Protein AF-A0A0C9VJS2-F1 (afdb_monomer_lite)

Secondary structure (DSSP, 8-state):
-B-TT-HHHHHHHHTTS-TTS-EEEEEETTSTT--HHHHHHHHHSS--SS-EEEEEE------------PPPPPPP--TTEEEEEEEEEE--TT--TTPPEEEEEEEEEE-TTTTTGGGTGGGTSS---TTGGGT-S-EEEEESS-S-SEEEEEGGGEEEPPTTS-HHHHHHHHHHHHHHHIIIIIIT---TT-EEEESSTTSTT--HHHHHHH-SS--SEEEEB-S-HHHHHHHHHHH-PPPGGG--------S--

Organism: NCBI:txid994086

pLDDT: mean 70.42, std 17.02, range [28.14, 93.94]

Sequence (257 aa):
SFEHEQEGDLIKIAKHISAKVEFWITGNNDAVGIAALGVTACITVEPPEYKVKEIVIPASGLPGATGTVAAHFSPTLRKSDVEVEVRALGTESGASSKSALAFIGRIKRKGSTTRTEIRSVASSCPRVIAATLTLVPQVVGAACQASVGIVVVPYQTVVSLPERVSPEYATALPTVFLASWLGLIIRGEMDPSSVLLIHDVTSSGCPYPLLLMITNSPPSQLLATVPSSFKLSVSITRYYVPSPTTWKPKNYRLPWG

Radius of gyration: 21.58 Å; chains: 1; bounding box: 50×50×57 Å

Structure (mmCIF, N/CA/C/O backbone):
data_AF-A0A0C9VJS2-F1
#
_entry.id   AF-A0A0C9VJS2-F1
#
loop_
_atom_site.group_PDB
_atom_site.id
_atom_site.type_symbol
_atom_site.label_atom_id
_atom_site.label_alt_id
_atom_site.label_comp_id
_atom_site.label_asym_id
_atom_site.label_entity_id
_atom_site.label_seq_id
_atom_site.pdbx_PDB_ins_code
_atom_site.Cartn_x
_atom_site.Cartn_y
_atom_site.Cartn_z
_atom_site.occupancy
_atom_site.B_iso_or_equiv
_atom_site.auth_seq_id
_atom_site.auth_comp_id
_atom_site.auth_asym_id
_atom_site.auth_atom_id
_atom_site.pdbx_PDB_model_num
ATOM 1 N N . SER A 1 1 ? 8.742 4.797 -21.673 1.00 49.62 1 SER A N 1
ATOM 2 C CA . SER A 1 1 ? 8.018 3.576 -21.281 1.00 49.62 1 SER A CA 1
ATOM 3 C C . SER A 1 1 ? 8.361 2.484 -22.264 1.00 49.62 1 SER A C 1
ATOM 5 O O . SER A 1 1 ? 8.536 2.811 -23.430 1.00 49.62 1 SER A O 1
ATOM 7 N N . PHE A 1 2 ? 8.455 1.241 -21.806 1.00 55.44 2 PHE A N 1
ATOM 8 C CA . PHE A 1 2 ? 8.701 0.084 -22.672 1.00 55.44 2 PHE A CA 1
ATOM 9 C C . PHE A 1 2 ? 7.433 -0.753 -22.780 1.00 55.44 2 PHE A C 1
ATOM 11 O O . PHE A 1 2 ? 6.731 -0.914 -21.773 1.00 55.44 2 PHE A O 1
ATOM 18 N N . GLU A 1 3 ? 7.146 -1.232 -23.986 1.00 58.06 3 GLU A N 1
ATOM 19 C CA . GLU A 1 3 ? 6.108 -2.233 -24.229 1.00 58.06 3 GLU A CA 1
ATOM 20 C C . GLU A 1 3 ? 6.653 -3.637 -23.910 1.00 58.06 3 GLU A C 1
ATOM 22 O O . GLU A 1 3 ? 7.863 -3.831 -23.768 1.00 58.06 3 GLU A O 1
ATOM 27 N N . HIS A 1 4 ? 5.759 -4.612 -23.741 1.00 53.47 4 HIS A N 1
ATOM 28 C CA . HIS A 1 4 ? 6.149 -6.016 -23.595 1.00 53.47 4 HIS A CA 1
ATOM 29 C C . HIS A 1 4 ? 6.931 -6.485 -24.840 1.00 53.47 4 HIS A C 1
ATOM 31 O O . HIS A 1 4 ? 6.634 -6.010 -25.934 1.00 53.47 4 HIS A O 1
ATOM 37 N N . GLU A 1 5 ? 7.927 -7.369 -24.674 1.00 61.69 5 GLU A N 1
ATOM 38 C CA . GLU A 1 5 ? 8.836 -7.860 -25.735 1.00 61.69 5 GLU A CA 1
ATOM 39 C C . GLU A 1 5 ? 9.908 -6.851 -26.210 1.00 61.69 5 GLU A C 1
ATOM 41 O O . GLU A 1 5 ? 10.649 -7.105 -27.163 1.00 61.69 5 GLU A O 1
ATOM 46 N N . GLN A 1 6 ? 10.038 -5.701 -25.536 1.00 65.06 6 GLN A N 1
ATOM 47 C CA . GLN A 1 6 ? 11.096 -4.706 -25.781 1.00 65.06 6 GLN A CA 1
ATOM 48 C C . GLN A 1 6 ? 12.211 -4.736 -24.722 1.00 65.06 6 GLN A C 1
ATOM 50 O O . GLN A 1 6 ? 12.899 -3.737 -24.493 1.00 65.06 6 GLN A O 1
ATOM 55 N N . GLU A 1 7 ? 12.435 -5.876 -24.064 1.00 66.38 7 GLU A N 1
ATOM 56 C CA . GLU A 1 7 ? 13.446 -6.016 -23.008 1.00 66.38 7 GLU A CA 1
ATOM 57 C C . GLU A 1 7 ? 14.858 -5.687 -23.527 1.00 66.38 7 GLU A C 1
ATOM 59 O O . GLU A 1 7 ? 15.681 -5.124 -22.802 1.00 66.38 7 GLU A O 1
ATOM 64 N N . GLY A 1 8 ? 15.123 -5.937 -24.814 1.00 70.56 8 GLY A N 1
ATOM 65 C CA . GLY A 1 8 ? 16.381 -5.573 -25.469 1.00 70.56 8 GLY A CA 1
ATOM 66 C C . GLY A 1 8 ? 16.676 -4.068 -25.463 1.00 70.56 8 GLY A C 1
ATOM 67 O O . GLY A 1 8 ? 17.835 -3.669 -25.340 1.00 70.56 8 GLY A O 1
ATOM 68 N N . ASP A 1 9 ? 15.655 -3.213 -25.540 1.00 74.19 9 ASP A N 1
ATOM 69 C CA . ASP A 1 9 ? 15.841 -1.758 -25.500 1.00 74.19 9 ASP A CA 1
ATOM 70 C C . ASP A 1 9 ? 16.068 -1.248 -24.076 1.00 74.19 9 ASP A C 1
ATOM 72 O O . ASP A 1 9 ? 16.826 -0.296 -23.868 1.00 74.19 9 ASP A O 1
ATOM 76 N N . LEU A 1 10 ? 15.494 -1.929 -23.081 1.00 70.00 10 LEU A N 1
ATOM 77 C CA . LEU A 1 10 ? 15.806 -1.670 -21.681 1.00 70.00 10 LEU A CA 1
ATOM 78 C C . LEU A 1 10 ? 17.274 -1.991 -21.383 1.00 70.00 10 LEU A C 1
ATOM 80 O O . LEU A 1 10 ? 17.952 -1.181 -20.756 1.00 70.00 10 LEU A O 1
ATOM 84 N N . ILE A 1 11 ? 17.785 -3.119 -21.888 1.00 73.06 11 ILE A N 1
ATOM 85 C CA . ILE A 1 11 ? 19.202 -3.489 -21.771 1.00 73.06 11 ILE A CA 1
ATOM 86 C C . ILE A 1 11 ? 20.089 -2.424 -22.430 1.00 73.06 11 ILE A C 1
ATOM 88 O O . ILE A 1 11 ? 21.075 -1.990 -21.837 1.00 73.06 11 ILE A O 1
ATOM 92 N N . LYS A 1 12 ? 19.731 -1.941 -23.629 1.00 80.06 12 LYS A N 1
ATOM 93 C CA . LYS A 1 12 ? 20.477 -0.854 -24.289 1.00 80.06 12 LYS A CA 1
ATOM 94 C C . LYS A 1 12 ? 20.509 0.412 -23.440 1.00 80.06 12 LYS A C 1
ATOM 96 O O . LYS A 1 12 ? 21.556 1.042 -23.362 1.00 80.06 12 LYS A O 1
ATOM 101 N N . ILE A 1 13 ? 19.404 0.796 -22.805 1.00 77.00 13 ILE A N 1
ATOM 102 C CA . ILE A 1 13 ? 19.368 1.980 -21.934 1.00 77.00 13 ILE A CA 1
ATOM 103 C C . ILE A 1 13 ? 20.178 1.749 -20.658 1.00 77.00 13 ILE A C 1
ATOM 105 O O . ILE A 1 13 ? 20.958 2.621 -20.280 1.00 77.00 13 ILE A O 1
ATOM 109 N N . ALA A 1 14 ? 20.062 0.568 -20.051 1.00 75.19 14 ALA A N 1
ATOM 110 C CA . ALA A 1 14 ? 20.814 0.184 -18.862 1.00 75.19 14 ALA A CA 1
ATOM 111 C C . ALA A 1 14 ? 22.336 0.284 -19.096 1.00 75.19 14 ALA A C 1
ATOM 113 O O . ALA A 1 14 ? 23.044 0.847 -18.268 1.00 75.19 14 ALA A O 1
ATOM 114 N N . LYS A 1 15 ? 22.824 -0.107 -20.284 1.00 78.31 15 LYS A N 1
ATOM 115 C CA . LYS A 1 15 ? 24.240 0.036 -20.690 1.00 78.31 15 LYS A CA 1
ATOM 116 C C . LYS A 1 15 ? 24.773 1.472 -20.683 1.00 78.31 15 LYS A C 1
ATOM 118 O O . LYS A 1 15 ? 25.981 1.662 -20.614 1.00 78.31 15 LYS A O 1
ATOM 123 N N . HIS A 1 16 ? 23.903 2.476 -20.780 1.00 78.88 16 HIS A N 1
ATOM 124 C CA . HIS A 1 16 ? 24.302 3.887 -20.783 1.00 78.88 16 HIS A CA 1
ATOM 125 C C . HIS A 1 16 ? 24.187 4.544 -19.399 1.00 78.88 16 HIS A C 1
ATOM 127 O O . HIS A 1 16 ? 24.469 5.737 -19.263 1.00 78.88 16 HIS A O 1
ATOM 133 N N . ILE A 1 17 ? 23.774 3.799 -18.369 1.00 76.69 17 ILE A N 1
ATOM 134 C CA . ILE A 1 17 ? 23.730 4.304 -16.997 1.00 76.69 17 ILE A CA 1
ATOM 135 C C . ILE A 1 17 ? 25.163 4.405 -16.470 1.00 76.69 17 ILE A C 1
ATOM 137 O O . ILE A 1 17 ? 25.952 3.467 -16.555 1.00 76.69 17 ILE A O 1
ATOM 141 N N . SER A 1 18 ? 25.514 5.575 -15.937 1.00 73.75 18 SER A N 1
ATOM 142 C CA . SER A 1 18 ? 26.851 5.828 -15.401 1.00 73.75 18 SER A CA 1
ATOM 143 C C . SER A 1 18 ? 27.147 4.943 -14.186 1.00 73.75 18 SER A C 1
ATOM 145 O O . SER A 1 18 ? 26.296 4.792 -13.312 1.00 73.75 18 SER A O 1
ATOM 147 N N . ALA A 1 19 ? 28.394 4.471 -14.071 1.00 71.75 19 ALA A N 1
ATOM 148 C CA . ALA A 1 19 ? 28.926 3.703 -12.936 1.00 71.75 19 ALA A CA 1
ATOM 149 C C . ALA A 1 19 ? 28.660 4.319 -11.545 1.00 71.75 19 ALA A C 1
ATOM 151 O O . ALA A 1 19 ? 28.704 3.635 -10.527 1.00 71.75 19 ALA A O 1
ATOM 152 N N . LYS A 1 20 ? 28.396 5.631 -11.484 1.00 70.56 20 LYS A N 1
ATOM 153 C CA . LYS A 1 20 ? 28.154 6.367 -10.235 1.00 70.56 20 LYS A CA 1
ATOM 154 C C . LYS A 1 20 ? 26.709 6.303 -9.733 1.00 70.56 20 LYS A C 1
ATOM 156 O O . LYS A 1 20 ? 26.425 6.899 -8.699 1.00 70.56 20 LYS A O 1
ATOM 161 N N . VAL A 1 21 ? 25.800 5.653 -10.459 1.00 70.88 21 VAL A N 1
ATOM 162 C CA . VAL A 1 21 ? 24.359 5.695 -10.174 1.00 70.88 21 VAL A CA 1
ATOM 163 C C . VAL A 1 21 ? 23.855 4.321 -9.747 1.00 70.88 21 VAL A C 1
ATOM 165 O O . VAL A 1 21 ? 24.260 3.310 -10.306 1.00 70.88 21 VAL A O 1
ATOM 168 N N . GLU A 1 22 ? 22.960 4.265 -8.760 1.00 76.38 22 GLU A N 1
ATOM 169 C CA . GLU A 1 22 ? 22.286 3.016 -8.391 1.00 76.38 22 GLU A CA 1
ATOM 170 C C . GLU A 1 22 ? 21.109 2.734 -9.332 1.00 76.38 22 GLU A C 1
ATOM 172 O O . GLU A 1 22 ? 20.309 3.633 -9.616 1.00 76.38 22 GLU A O 1
ATOM 177 N N . PHE A 1 23 ? 20.995 1.481 -9.789 1.00 74.56 23 PHE A N 1
ATOM 178 C CA . PHE A 1 23 ? 19.891 1.031 -10.635 1.00 74.56 23 PHE A CA 1
ATOM 179 C C . PHE A 1 23 ? 18.949 0.110 -9.865 1.00 74.56 23 PHE A C 1
ATOM 181 O O . PHE A 1 23 ? 19.339 -0.975 -9.420 1.00 74.56 23 PHE A O 1
ATOM 188 N N . TRP A 1 24 ? 17.703 0.555 -9.728 1.00 72.56 24 TRP A N 1
ATOM 189 C CA . TRP A 1 24 ? 16.686 -0.110 -8.925 1.00 72.56 24 TRP A CA 1
ATOM 190 C C . TRP A 1 24 ? 15.618 -0.746 -9.790 1.00 72.56 24 TRP A C 1
ATOM 192 O O . TRP A 1 24 ? 14.999 -0.057 -10.597 1.00 72.56 24 TRP A O 1
ATOM 202 N N . ILE A 1 25 ? 15.357 -2.031 -9.565 1.00 69.25 25 ILE A N 1
ATOM 203 C CA . ILE A 1 25 ? 14.309 -2.777 -10.260 1.00 69.25 25 ILE A CA 1
ATOM 204 C C . ILE A 1 25 ? 13.261 -3.197 -9.233 1.00 69.25 25 ILE A C 1
ATOM 206 O O . ILE A 1 25 ? 13.561 -3.922 -8.282 1.00 69.25 25 ILE A O 1
ATOM 210 N N . THR A 1 26 ? 12.030 -2.724 -9.422 1.00 65.31 26 THR A N 1
ATOM 211 C CA . THR A 1 26 ? 10.862 -3.127 -8.628 1.00 65.31 26 THR A CA 1
ATOM 212 C C . THR A 1 26 ? 9.737 -3.572 -9.544 1.00 65.31 26 THR A C 1
ATOM 214 O O . THR A 1 26 ? 9.497 -2.954 -10.581 1.00 65.31 26 THR A O 1
ATOM 217 N N . GLY A 1 27 ? 9.050 -4.653 -9.189 1.00 58.28 27 GLY A N 1
ATOM 218 C CA . GLY A 1 27 ? 7.973 -5.207 -9.998 1.00 58.28 27 GLY A CA 1
ATOM 219 C C . GLY A 1 27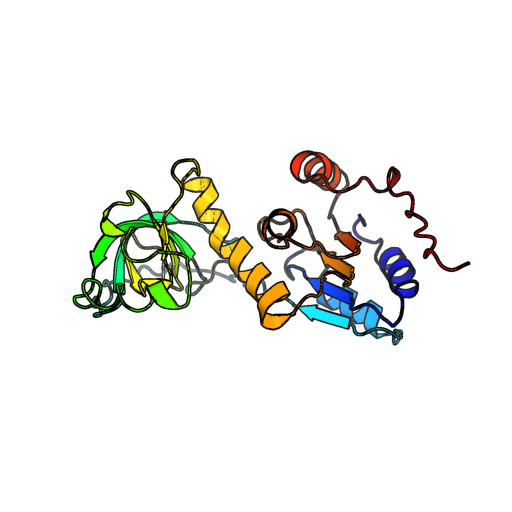 ? 7.166 -6.269 -9.273 1.00 58.28 27 GLY A C 1
ATOM 220 O O . GLY A 1 27 ? 7.627 -6.880 -8.309 1.00 58.28 27 GLY A O 1
ATOM 221 N N . ASN A 1 28 ? 5.947 -6.471 -9.765 1.00 56.75 28 ASN A N 1
ATOM 222 C CA . ASN A 1 28 ? 5.080 -7.567 -9.365 1.00 56.75 28 ASN A CA 1
ATOM 223 C C . ASN A 1 28 ? 5.448 -8.822 -10.183 1.00 56.75 28 ASN A C 1
ATOM 225 O O . ASN A 1 28 ? 5.470 -8.764 -11.411 1.00 56.75 28 ASN A O 1
ATOM 229 N N . ASN A 1 29 ? 5.715 -9.949 -9.518 1.00 53.91 29 ASN A N 1
ATOM 230 C CA . ASN A 1 29 ? 6.023 -11.218 -10.189 1.00 53.91 29 ASN A CA 1
ATOM 231 C C . ASN A 1 29 ? 4.815 -11.884 -10.881 1.00 53.91 29 ASN A C 1
ATOM 233 O O . ASN A 1 29 ? 5.025 -12.790 -11.681 1.00 53.91 29 ASN A O 1
ATOM 237 N N . ASP A 1 30 ? 3.584 -11.434 -10.618 1.00 49.25 30 ASP A N 1
ATOM 238 C CA . ASP A 1 30 ? 2.362 -11.932 -11.272 1.00 49.25 30 ASP A CA 1
ATOM 239 C C . ASP A 1 30 ? 2.068 -11.245 -12.618 1.00 49.25 30 ASP A C 1
ATOM 241 O O . ASP A 1 30 ? 1.086 -11.577 -13.287 1.00 49.25 30 ASP A O 1
ATOM 245 N N . ALA A 1 31 ? 2.885 -10.273 -13.041 1.00 46.25 31 ALA A N 1
ATOM 246 C CA . ALA A 1 31 ? 2.735 -9.664 -14.356 1.00 46.25 31 ALA A CA 1
ATOM 247 C C . ALA A 1 31 ? 3.054 -10.708 -15.440 1.00 46.25 31 ALA A C 1
ATOM 249 O O . ALA A 1 31 ? 4.217 -11.027 -15.693 1.00 46.25 31 ALA A O 1
ATOM 250 N N . VAL A 1 32 ? 2.010 -11.242 -16.083 1.00 43.25 32 VAL A N 1
ATOM 251 C CA . VAL A 1 32 ? 2.127 -12.123 -17.253 1.00 43.25 32 VAL A CA 1
ATOM 252 C C . VAL A 1 32 ? 3.046 -11.447 -18.274 1.00 43.25 32 VAL A C 1
ATOM 254 O O . VAL A 1 32 ? 2.690 -10.413 -18.836 1.00 43.25 32 VAL A O 1
ATOM 257 N N . GLY A 1 33 ? 4.240 -12.013 -18.465 1.00 43.41 33 GLY A N 1
ATOM 258 C CA . GLY A 1 33 ? 5.205 -11.586 -19.477 1.00 43.41 33 GLY A CA 1
ATOM 259 C C . GLY A 1 33 ? 6.447 -10.832 -18.980 1.00 43.41 33 GLY A C 1
ATOM 260 O O . GLY A 1 33 ? 7.455 -10.865 -19.675 1.00 43.41 33 GLY A O 1
ATOM 261 N N . ILE A 1 34 ? 6.456 -10.206 -17.794 1.00 50.94 34 ILE A N 1
ATOM 262 C CA . ILE A 1 34 ? 7.647 -9.480 -17.293 1.00 50.94 34 ILE A CA 1
ATOM 263 C C . ILE A 1 34 ? 7.818 -9.723 -15.791 1.00 50.94 34 ILE A C 1
ATOM 265 O O . ILE A 1 34 ? 7.443 -8.895 -14.961 1.00 50.94 34 ILE A O 1
ATOM 269 N N . ALA A 1 35 ? 8.410 -10.859 -15.422 1.00 55.94 35 ALA A N 1
ATOM 270 C CA . ALA A 1 35 ? 8.864 -11.048 -14.048 1.00 55.94 35 ALA A CA 1
ATOM 271 C C . ALA A 1 35 ? 10.060 -10.116 -13.798 1.00 55.94 35 ALA A C 1
ATOM 273 O O . ALA A 1 35 ? 11.021 -10.142 -14.570 1.00 55.94 35 ALA A O 1
ATOM 274 N N . ALA A 1 36 ? 10.028 -9.323 -12.720 1.00 57.53 36 ALA A N 1
ATOM 275 C CA . ALA A 1 36 ? 11.149 -8.461 -12.317 1.00 57.53 36 ALA A CA 1
ATOM 276 C C . ALA A 1 36 ? 12.480 -9.242 -12.286 1.00 57.53 36 ALA A C 1
ATOM 278 O O . ALA A 1 36 ? 13.498 -8.762 -12.779 1.00 57.53 36 ALA A O 1
ATOM 279 N N . LEU A 1 37 ? 12.406 -10.509 -11.864 1.00 55.91 37 LEU A N 1
ATOM 280 C CA . LEU A 1 37 ? 13.505 -11.477 -11.869 1.00 55.91 37 LEU A CA 1
ATOM 281 C C . LEU A 1 37 ? 14.116 -11.725 -13.256 1.00 55.91 37 LEU A C 1
ATOM 283 O O . LEU A 1 37 ? 15.332 -11.851 -13.376 1.00 55.91 37 LEU A O 1
ATOM 287 N N . GLY A 1 38 ? 13.299 -11.798 -14.311 1.00 58.16 38 GLY A N 1
ATOM 288 C CA . GLY A 1 38 ? 13.782 -12.028 -15.676 1.00 58.16 38 GLY A CA 1
ATOM 289 C C . GLY A 1 38 ? 14.586 -10.841 -16.200 1.00 58.16 38 GLY A C 1
ATOM 290 O O . GLY A 1 38 ? 15.653 -11.013 -16.782 1.00 58.16 38 GLY A O 1
ATOM 291 N N . VAL A 1 39 ? 14.122 -9.625 -15.910 1.00 62.34 39 VAL A N 1
ATOM 292 C CA . VAL A 1 39 ? 14.816 -8.393 -16.299 1.00 62.34 39 VAL A CA 1
ATOM 293 C C . VAL A 1 39 ? 16.114 -8.221 -15.512 1.00 62.34 39 VAL A C 1
ATOM 295 O O . VAL A 1 39 ? 17.152 -7.926 -16.106 1.00 62.34 39 VAL A O 1
ATOM 298 N N . THR A 1 40 ? 16.094 -8.471 -14.201 1.00 63.91 40 THR A N 1
ATOM 299 C CA . THR A 1 40 ? 17.309 -8.458 -13.377 1.00 63.91 40 THR A CA 1
ATOM 300 C C . THR A 1 40 ? 18.329 -9.481 -13.877 1.00 63.91 40 THR A C 1
ATOM 302 O O . THR A 1 40 ? 19.513 -9.160 -14.001 1.00 63.91 40 THR A O 1
ATOM 305 N N . ALA A 1 41 ? 17.889 -10.691 -14.233 1.00 58.72 41 ALA A N 1
ATOM 306 C CA . ALA A 1 41 ? 18.766 -11.713 -14.792 1.00 58.72 41 ALA A CA 1
ATOM 307 C C . ALA A 1 41 ? 19.400 -11.250 -16.116 1.00 58.72 41 ALA A C 1
ATOM 309 O O . ALA A 1 41 ? 20.614 -11.332 -16.273 1.00 58.72 41 ALA A O 1
ATOM 310 N N . CYS A 1 42 ? 18.622 -10.673 -17.037 1.00 65.31 42 CYS A N 1
ATOM 311 C CA . CYS A 1 42 ? 19.158 -10.157 -18.300 1.00 65.31 42 CYS A CA 1
ATOM 312 C C . CYS A 1 42 ? 20.174 -9.019 -18.110 1.00 65.31 42 CYS A C 1
ATOM 314 O O . CYS A 1 42 ? 21.135 -8.930 -18.869 1.00 65.31 42 CYS A O 1
ATOM 316 N N . ILE A 1 43 ? 19.985 -8.162 -17.104 1.00 66.75 43 ILE A N 1
ATOM 317 C CA . ILE A 1 43 ? 20.894 -7.040 -16.827 1.00 66.75 43 ILE A CA 1
ATOM 318 C C . ILE A 1 43 ? 22.164 -7.506 -16.108 1.00 66.75 43 ILE A C 1
ATOM 320 O O . ILE A 1 43 ? 23.228 -6.945 -16.330 1.00 66.75 43 ILE A O 1
ATOM 324 N N . THR A 1 44 ? 22.082 -8.536 -15.268 1.00 65.31 44 THR A N 1
ATOM 325 C CA . THR A 1 44 ? 23.245 -9.048 -14.520 1.00 65.31 44 THR A CA 1
ATOM 326 C C . THR A 1 44 ? 24.144 -9.978 -15.340 1.00 65.31 44 THR A C 1
ATOM 328 O O . THR A 1 44 ? 25.306 -10.151 -14.980 1.00 65.31 44 THR A O 1
ATOM 331 N N . VAL A 1 45 ? 23.652 -10.538 -16.454 1.00 71.00 45 VAL A N 1
ATOM 332 C CA . VAL A 1 45 ? 24.445 -11.370 -17.385 1.00 71.00 45 VAL A CA 1
ATOM 333 C C . VAL A 1 45 ? 25.580 -10.586 -18.061 1.00 71.00 45 VAL A C 1
ATOM 335 O O . VAL A 1 45 ? 26.622 -11.167 -18.361 1.00 71.00 45 VAL A O 1
ATOM 338 N N . GLU A 1 46 ? 25.429 -9.275 -18.252 1.00 62.84 46 GLU A N 1
ATOM 339 C CA . GLU A 1 46 ? 26.519 -8.387 -18.669 1.00 62.84 46 GLU A CA 1
ATOM 340 C C . GLU A 1 46 ? 26.904 -7.493 -17.481 1.00 62.84 46 GLU A C 1
ATOM 342 O O . GLU A 1 46 ? 26.148 -6.574 -17.180 1.00 62.84 46 GLU A O 1
ATOM 347 N N . PRO A 1 47 ? 28.024 -7.742 -16.772 1.00 56.88 47 PRO A N 1
ATOM 348 C CA . PRO A 1 47 ? 28.300 -7.094 -15.493 1.00 56.88 47 PRO A CA 1
ATOM 349 C C . PRO A 1 47 ? 28.435 -5.575 -15.678 1.00 56.88 47 PRO A C 1
ATOM 351 O O . PRO A 1 47 ? 29.401 -5.122 -16.299 1.00 56.88 47 PRO A O 1
ATOM 354 N N . PRO A 1 48 ? 27.489 -4.776 -15.159 1.00 67.19 48 PRO A N 1
ATOM 355 C CA . PRO A 1 48 ? 27.561 -3.336 -15.309 1.00 67.19 48 PRO A CA 1
ATOM 356 C C . PRO A 1 48 ? 28.608 -2.734 -14.366 1.00 67.19 48 PRO A C 1
ATOM 358 O O . PRO A 1 48 ? 28.915 -3.287 -13.311 1.00 67.19 48 PRO A O 1
ATOM 361 N N . GLU A 1 49 ? 29.103 -1.542 -14.702 1.00 74.44 49 GLU A N 1
ATOM 362 C CA . GLU A 1 49 ? 29.969 -0.755 -13.807 1.00 74.44 49 GLU A CA 1
ATOM 363 C C . GLU A 1 49 ? 29.206 -0.138 -12.613 1.00 74.44 49 GLU A C 1
ATOM 365 O O . GLU A 1 49 ? 29.809 0.502 -11.755 1.00 74.44 49 GLU A O 1
ATOM 370 N N . TYR A 1 50 ? 27.881 -0.306 -12.551 1.00 73.62 50 TYR A N 1
ATOM 371 C CA . TYR A 1 50 ? 27.003 0.221 -11.505 1.00 73.62 50 TYR A CA 1
ATOM 372 C C . TYR A 1 50 ? 26.387 -0.888 -10.640 1.00 73.62 50 TYR A C 1
ATOM 374 O O . TYR A 1 50 ? 26.280 -2.049 -11.036 1.00 73.62 50 TYR A O 1
ATOM 382 N N . LYS A 1 51 ? 25.928 -0.527 -9.436 1.00 75.38 51 LYS A N 1
ATOM 383 C CA . LYS A 1 51 ? 25.292 -1.470 -8.508 1.00 75.38 51 LYS A CA 1
ATOM 384 C C . LYS A 1 51 ? 23.815 -1.657 -8.863 1.00 75.38 51 LYS A C 1
ATOM 386 O O . LYS A 1 51 ? 23.027 -0.717 -8.766 1.00 75.38 51 LYS A O 1
ATOM 391 N N . VAL A 1 52 ? 23.443 -2.881 -9.234 1.00 73.88 52 VAL A N 1
ATOM 392 C CA . VAL A 1 52 ? 22.041 -3.285 -9.414 1.00 73.88 52 VAL A CA 1
ATOM 393 C C . VAL A 1 52 ? 21.490 -3.752 -8.074 1.00 73.88 52 VAL A C 1
ATOM 395 O O . VAL A 1 52 ? 22.080 -4.616 -7.422 1.00 73.88 52 VAL A O 1
ATOM 398 N N . LYS A 1 53 ? 20.359 -3.183 -7.656 1.00 75.62 53 LYS A N 1
ATOM 399 C CA . LYS A 1 53 ? 19.619 -3.636 -6.478 1.00 75.62 53 LYS A CA 1
ATOM 400 C C . LYS A 1 53 ? 18.205 -4.018 -6.900 1.00 75.62 53 LYS A C 1
ATOM 402 O O . LYS A 1 53 ? 17.438 -3.200 -7.409 1.00 75.62 53 LYS A O 1
ATOM 407 N N . GLU A 1 54 ? 17.876 -5.284 -6.693 1.00 69.19 54 GLU A N 1
ATOM 408 C CA . GLU A 1 54 ? 16.557 -5.824 -6.990 1.00 69.19 54 GLU A CA 1
ATOM 409 C C . GLU A 1 54 ? 15.719 -5.884 -5.716 1.00 69.19 54 GLU A C 1
ATOM 411 O O . GLU A 1 54 ? 16.160 -6.385 -4.679 1.00 69.19 54 GLU A O 1
ATOM 416 N N . ILE A 1 55 ? 14.486 -5.389 -5.809 1.00 61.81 55 ILE A N 1
ATOM 417 C CA . ILE A 1 55 ? 13.478 -5.571 -4.772 1.00 61.81 55 ILE A CA 1
ATOM 418 C C . ILE A 1 55 ? 12.281 -6.252 -5.417 1.00 61.81 55 ILE A C 1
ATOM 420 O O . ILE A 1 55 ? 11.438 -5.617 -6.050 1.00 61.81 55 ILE A O 1
ATOM 424 N N . VAL A 1 56 ? 12.196 -7.562 -5.217 1.00 58.28 56 VAL A N 1
ATOM 425 C CA . VAL A 1 56 ? 11.015 -8.335 -5.591 1.00 58.28 56 VAL A CA 1
ATOM 426 C C . VAL A 1 56 ? 9.959 -8.174 -4.503 1.00 58.28 56 VAL A C 1
ATOM 428 O O . VAL A 1 56 ? 10.204 -8.494 -3.336 1.00 58.28 56 VAL A O 1
ATOM 431 N N . ILE A 1 57 ? 8.772 -7.704 -4.887 1.00 52.94 57 ILE A N 1
ATOM 432 C CA . ILE A 1 57 ? 7.586 -7.747 -4.029 1.00 52.94 57 ILE A CA 1
ATOM 433 C C . ILE A 1 57 ? 6.841 -9.038 -4.398 1.00 52.94 57 ILE A C 1
ATOM 435 O O . ILE A 1 57 ? 6.285 -9.119 -5.495 1.00 52.94 57 ILE A O 1
ATOM 439 N N . PRO A 1 58 ? 6.877 -10.083 -3.549 1.00 45.38 58 PRO A N 1
ATOM 440 C CA . PRO A 1 58 ? 6.261 -11.358 -3.877 1.00 45.38 58 PRO A CA 1
ATOM 441 C C . PRO A 1 58 ? 4.747 -11.191 -3.978 1.00 45.38 58 PRO A C 1
ATOM 443 O O . PRO A 1 58 ? 4.092 -10.738 -3.039 1.00 45.38 58 PRO A O 1
ATOM 446 N N . ALA A 1 59 ? 4.197 -11.603 -5.111 1.00 42.09 59 ALA A N 1
ATOM 447 C CA . ALA A 1 59 ? 2.769 -11.732 -5.285 1.00 42.09 59 ALA A CA 1
ATOM 448 C C . ALA A 1 59 ? 2.343 -13.097 -4.745 1.00 42.09 59 ALA A C 1
ATOM 450 O O . ALA A 1 59 ? 2.906 -14.136 -5.095 1.00 42.09 59 ALA A O 1
ATOM 451 N N . SER A 1 60 ? 1.432 -13.090 -3.778 1.00 43.75 60 SER A N 1
ATOM 452 C CA . SER A 1 60 ? 0.965 -14.324 -3.154 1.00 43.75 60 SER A CA 1
ATOM 453 C C . SER A 1 60 ? -0.197 -14.871 -3.979 1.00 43.75 60 SER A C 1
ATOM 455 O O . SER A 1 60 ? -1.315 -14.388 -3.878 1.00 43.75 60 SER A O 1
ATOM 457 N N . GLY A 1 61 ? 0.043 -15.876 -4.817 1.00 37.88 61 GLY A N 1
ATOM 458 C CA . GLY A 1 61 ? -1.034 -16.599 -5.495 1.00 37.88 61 GLY A CA 1
ATOM 459 C C . GLY A 1 61 ? -1.801 -17.505 -4.522 1.00 37.88 61 GLY A C 1
ATOM 460 O O . GLY A 1 61 ? -1.204 -18.155 -3.664 1.00 37.88 61 GLY A O 1
ATOM 461 N N . LEU A 1 62 ? -3.127 -17.575 -4.662 1.00 38.84 62 LEU A N 1
ATOM 462 C CA . LEU A 1 62 ? -3.995 -18.495 -3.917 1.00 38.84 62 LEU A CA 1
ATOM 463 C C . LEU A 1 62 ? -4.384 -19.684 -4.815 1.00 38.84 62 LEU A C 1
ATOM 465 O O . LEU A 1 62 ? -5.272 -19.537 -5.656 1.00 38.84 62 LEU A O 1
ATOM 469 N N . PRO A 1 63 ? -3.777 -20.872 -4.662 1.00 38.12 63 PRO A N 1
ATOM 470 C CA . PRO A 1 63 ? -4.294 -22.075 -5.298 1.00 38.12 63 PRO A CA 1
ATOM 471 C C . PRO A 1 63 ? -5.437 -22.670 -4.455 1.00 38.12 63 PRO A C 1
ATOM 473 O O . PRO A 1 63 ? -5.220 -23.145 -3.344 1.00 38.12 63 PRO A O 1
ATOM 476 N N . GLY A 1 64 ? -6.663 -22.661 -4.993 1.00 49.31 64 GLY A N 1
ATOM 477 C CA . GLY A 1 64 ? -7.735 -23.586 -4.588 1.00 49.31 64 GLY A CA 1
ATOM 478 C C . GLY A 1 64 ? -8.375 -23.383 -3.206 1.00 49.31 64 GLY A C 1
ATOM 479 O O . GLY A 1 64 ? -8.493 -24.342 -2.447 1.00 49.31 64 GLY A O 1
ATOM 480 N N . ALA A 1 65 ? -8.839 -22.176 -2.867 1.00 48.66 65 ALA A N 1
ATOM 481 C CA . ALA A 1 65 ? -9.524 -21.939 -1.591 1.00 48.66 65 ALA A CA 1
ATOM 482 C C . ALA A 1 65 ? -10.926 -22.582 -1.528 1.00 48.66 65 ALA A C 1
ATOM 484 O O . ALA A 1 65 ? -11.927 -21.982 -1.917 1.00 48.66 65 ALA A O 1
ATOM 485 N N . THR A 1 66 ? -11.023 -23.780 -0.953 1.00 48.22 66 THR A N 1
ATOM 486 C CA . THR A 1 66 ? -12.260 -24.271 -0.332 1.00 48.22 66 THR A CA 1
ATOM 487 C C . THR A 1 66 ? -12.528 -23.447 0.930 1.00 48.22 66 THR A C 1
ATOM 489 O O . THR A 1 66 ? -11.798 -23.556 1.918 1.00 48.22 66 THR A O 1
ATOM 492 N N . GLY A 1 67 ? -13.537 -22.574 0.889 1.00 52.50 67 GLY A N 1
ATOM 493 C CA . GLY A 1 67 ? -13.864 -21.663 1.987 1.00 52.50 67 GLY A CA 1
ATOM 494 C C . GLY A 1 67 ? -14.192 -22.419 3.274 1.00 52.50 67 GLY A C 1
ATOM 495 O O . GLY A 1 67 ? -15.229 -23.069 3.371 1.00 52.50 67 GLY A O 1
ATOM 496 N N . THR A 1 68 ? -13.311 -22.334 4.269 1.00 51.75 68 THR A N 1
ATOM 497 C CA . THR A 1 68 ? -13.564 -22.884 5.606 1.00 51.75 68 THR A CA 1
ATOM 498 C C . THR A 1 68 ? -14.114 -21.761 6.479 1.00 51.75 68 THR A C 1
ATOM 500 O O . THR A 1 68 ? -13.435 -20.760 6.703 1.00 51.75 68 THR A O 1
ATOM 503 N N . VAL A 1 69 ? -15.353 -21.896 6.953 1.00 53.88 69 VAL A N 1
ATOM 504 C CA . VAL A 1 69 ? -15.952 -20.941 7.896 1.00 53.88 69 VAL A CA 1
ATOM 505 C C . VAL A 1 69 ? -15.451 -21.289 9.294 1.00 53.88 69 VAL A C 1
ATOM 507 O O . VAL A 1 69 ? -15.859 -22.292 9.872 1.00 53.88 69 VAL A O 1
ATOM 510 N N . ALA A 1 70 ? -14.546 -20.477 9.834 1.00 63.47 70 ALA A N 1
ATOM 511 C CA . ALA A 1 70 ? -14.095 -20.589 11.216 1.00 63.47 70 ALA A CA 1
ATOM 512 C C . ALA A 1 70 ? -14.779 -19.520 12.077 1.00 63.47 70 ALA A C 1
ATOM 514 O O . ALA A 1 70 ? -14.936 -18.374 11.651 1.00 63.47 70 ALA A O 1
ATOM 515 N N . ALA A 1 71 ? -15.166 -19.879 13.302 1.00 68.56 71 ALA A N 1
ATOM 516 C CA . ALA A 1 71 ? -15.621 -18.898 14.278 1.00 68.56 71 ALA A CA 1
ATOM 517 C C . ALA A 1 71 ? -14.457 -17.957 14.630 1.00 68.56 71 ALA A C 1
ATOM 519 O O . ALA A 1 71 ? -13.401 -18.405 15.079 1.00 68.56 71 ALA A O 1
ATOM 520 N N . HIS A 1 72 ? -14.645 -16.654 14.415 1.00 72.44 72 HIS A N 1
ATOM 521 C CA . HIS A 1 72 ? -13.657 -15.645 14.777 1.00 72.44 72 HIS A CA 1
ATOM 522 C C . HIS A 1 72 ? -13.959 -15.090 16.169 1.00 72.44 72 HIS A C 1
ATOM 524 O O . HIS A 1 72 ? -14.978 -14.431 16.381 1.00 72.44 72 HIS A O 1
ATOM 530 N N . PHE A 1 73 ? -13.044 -15.319 17.104 1.00 79.44 73 PHE A N 1
ATOM 531 C CA . PHE A 1 73 ? -13.076 -14.702 18.424 1.00 79.44 73 PHE A CA 1
ATOM 532 C C . PHE A 1 73 ? -12.147 -13.494 18.424 1.00 79.44 73 PHE A C 1
ATOM 534 O O . PHE A 1 73 ? -10.964 -13.622 18.107 1.00 79.44 73 PHE A O 1
ATOM 541 N N . SER A 1 74 ? -12.679 -12.319 18.769 1.00 75.38 74 SER A N 1
ATOM 542 C CA . SER A 1 74 ? -11.874 -11.101 18.836 1.00 75.38 74 SER A CA 1
ATOM 543 C C . SER A 1 74 ? -10.698 -11.283 19.804 1.00 75.38 74 SER A C 1
ATOM 545 O O . SER A 1 74 ? -10.902 -11.794 20.910 1.00 75.38 74 SER A O 1
ATOM 547 N N . PRO A 1 75 ? -9.479 -10.853 19.432 1.00 83.50 75 PRO A N 1
ATOM 548 C CA . PRO A 1 75 ? -8.329 -10.920 20.323 1.00 83.50 75 PRO A CA 1
ATOM 549 C C . PRO A 1 75 ? -8.568 -10.140 21.621 1.00 83.50 75 PRO A C 1
ATOM 551 O O . PRO A 1 75 ? -9.226 -9.097 21.619 1.00 83.50 75 PRO A O 1
ATOM 554 N N . THR A 1 76 ? -7.980 -10.601 22.726 1.00 90.75 76 THR A N 1
ATOM 555 C CA . THR A 1 76 ? -7.974 -9.851 23.989 1.00 90.75 76 THR A CA 1
ATOM 556 C C . THR A 1 76 ? -7.290 -8.498 23.790 1.00 90.75 76 THR A C 1
ATOM 558 O O . THR A 1 76 ? -6.115 -8.445 23.424 1.00 90.75 76 THR A O 1
ATOM 561 N N . LEU A 1 77 ? -8.011 -7.408 24.064 1.00 92.44 77 LEU A N 1
ATOM 562 C CA . LEU A 1 77 ? -7.516 -6.040 23.909 1.00 92.44 77 LEU A CA 1
ATOM 563 C C . LEU A 1 77 ? -6.366 -5.767 24.889 1.00 92.44 77 LEU A C 1
ATOM 565 O O . LEU A 1 77 ? -6.585 -5.668 26.100 1.00 92.44 77 LEU A O 1
ATOM 569 N N . ARG A 1 78 ? -5.131 -5.638 24.386 1.00 93.56 78 ARG A N 1
ATOM 570 C CA . ARG A 1 78 ? -3.981 -5.311 25.237 1.00 93.56 78 ARG A CA 1
ATOM 571 C C . ARG A 1 78 ? -3.978 -3.834 25.602 1.00 93.56 78 ARG A C 1
ATOM 573 O O . ARG A 1 78 ? -4.658 -2.995 25.021 1.00 93.56 78 ARG A O 1
ATOM 580 N N . LYS A 1 79 ? -3.113 -3.510 26.557 1.00 91.00 79 LYS A N 1
ATOM 581 C CA . LYS A 1 79 ? -2.846 -2.160 27.063 1.00 91.00 79 LYS A CA 1
ATOM 582 C C . LYS A 1 79 ? -2.525 -1.118 25.978 1.00 91.00 79 LYS A C 1
ATOM 584 O O . LYS A 1 79 ? -2.945 0.030 26.118 1.00 91.00 79 LYS A O 1
ATOM 589 N N . SER A 1 80 ? -1.806 -1.525 24.932 1.00 89.00 80 SER A N 1
ATOM 590 C CA . SER A 1 80 ? -1.360 -0.709 23.791 1.00 89.00 80 SER A CA 1
ATOM 591 C C . SER A 1 80 ? -2.259 -0.817 22.557 1.00 89.00 80 SER A C 1
ATOM 593 O O . SER A 1 80 ? -1.945 -0.240 21.518 1.00 89.00 80 SER A O 1
ATOM 595 N N . ASP A 1 81 ? -3.337 -1.589 22.628 1.00 92.00 81 ASP A N 1
ATOM 596 C CA . ASP A 1 81 ? -4.126 -1.905 21.446 1.00 92.00 81 ASP A CA 1
ATOM 597 C C . ASP A 1 81 ? -5.336 -0.980 21.325 1.00 92.00 81 ASP A C 1
ATOM 599 O O . ASP A 1 81 ? -5.790 -0.348 22.286 1.00 92.00 81 ASP A O 1
ATOM 603 N N . VAL A 1 82 ? -5.875 -0.913 20.116 1.00 92.19 82 VAL A N 1
ATOM 604 C CA . VAL A 1 82 ? -7.144 -0.269 19.803 1.00 92.19 82 VAL A CA 1
ATOM 605 C C . VAL A 1 82 ? -8.058 -1.278 19.123 1.00 92.19 82 VAL A C 1
ATOM 607 O O . VAL A 1 82 ? -7.635 -2.046 18.261 1.00 92.19 82 VAL A O 1
ATOM 610 N N . GLU A 1 83 ? -9.319 -1.275 19.536 1.00 92.69 83 GLU A N 1
ATOM 611 C CA . GLU A 1 83 ? -10.387 -2.035 18.899 1.00 92.69 83 GLU A CA 1
ATOM 612 C C . GLU A 1 83 ? -11.060 -1.128 17.870 1.00 92.69 83 GLU A C 1
ATOM 614 O O . GLU A 1 83 ? -11.606 -0.076 18.222 1.00 92.69 83 GLU A O 1
ATOM 619 N N . VAL A 1 84 ? -11.008 -1.523 16.603 1.00 93.31 84 VAL A N 1
ATOM 620 C CA . VAL A 1 84 ? -11.528 -0.760 15.470 1.00 93.31 84 VAL A CA 1
ATOM 621 C C . VAL A 1 84 ? -12.711 -1.503 14.862 1.00 93.31 84 VAL A C 1
ATOM 623 O O . VAL A 1 84 ? -12.576 -2.633 14.403 1.00 93.31 84 VAL A O 1
ATOM 626 N N . GLU A 1 85 ? -13.874 -0.854 14.827 1.00 93.31 85 GLU A N 1
ATOM 627 C CA . GLU A 1 85 ? -15.011 -1.306 14.025 1.00 93.31 85 GLU A CA 1
ATOM 628 C C . GLU A 1 85 ? -14.743 -0.980 12.560 1.00 93.31 85 GLU A C 1
ATOM 630 O O . GLU A 1 85 ? -14.735 0.192 12.168 1.00 93.31 85 GLU A O 1
ATOM 635 N N . VAL A 1 86 ? -14.529 -2.020 11.762 1.00 93.06 86 VAL A N 1
ATOM 636 C CA . VAL A 1 86 ? -14.206 -1.907 10.343 1.00 93.06 86 VAL A CA 1
ATOM 637 C C . VAL A 1 86 ? -15.438 -1.454 9.561 1.00 93.06 86 VAL A C 1
ATOM 639 O O . VAL A 1 86 ? -16.543 -1.961 9.736 1.00 93.06 86 VAL A O 1
ATOM 642 N N . ARG A 1 87 ? -15.235 -0.471 8.685 1.00 92.88 87 ARG A N 1
ATOM 643 C CA . ARG A 1 87 ? -16.231 0.097 7.767 1.00 92.88 87 ARG A CA 1
ATOM 644 C C . ARG A 1 87 ? -15.934 -0.250 6.315 1.00 92.88 87 ARG A C 1
ATOM 646 O O . ARG A 1 87 ? -16.868 -0.419 5.544 1.00 92.88 87 ARG A O 1
AT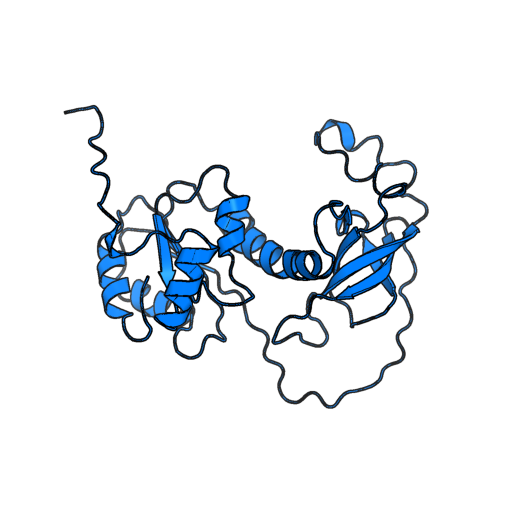OM 653 N N . ALA A 1 88 ? -14.656 -0.354 5.967 1.00 91.12 88 ALA A N 1
ATOM 654 C CA . ALA A 1 88 ? -14.199 -0.751 4.645 1.00 91.12 88 ALA A CA 1
ATOM 655 C C . ALA A 1 88 ? -12.889 -1.542 4.762 1.00 91.12 88 ALA A C 1
ATOM 657 O O . ALA A 1 88 ? -12.087 -1.291 5.666 1.00 91.12 88 ALA A O 1
ATOM 658 N N . LEU A 1 89 ? -12.683 -2.481 3.839 1.00 89.44 89 LEU A N 1
ATOM 659 C CA . LEU A 1 89 ? -11.474 -3.294 3.723 1.00 89.44 89 LEU A CA 1
ATOM 660 C C . LEU A 1 89 ? -10.848 -3.079 2.347 1.00 89.44 89 LEU A C 1
ATOM 662 O O . LEU A 1 89 ? -11.536 -3.139 1.330 1.00 89.44 89 LEU A O 1
ATOM 666 N N . GLY A 1 90 ? -9.537 -2.869 2.329 1.00 85.06 90 GLY A N 1
ATOM 667 C CA . GLY A 1 90 ? -8.732 -2.974 1.125 1.00 85.06 90 GLY A CA 1
ATOM 668 C C . GLY A 1 90 ? -8.452 -4.445 0.864 1.00 85.06 90 GLY A C 1
ATOM 669 O O . GLY A 1 90 ? -7.943 -5.146 1.739 1.00 85.06 90 GLY A O 1
ATOM 670 N N . THR A 1 91 ? -8.806 -4.916 -0.326 1.00 74.81 91 THR A N 1
ATOM 671 C CA . THR A 1 91 ? -8.475 -6.268 -0.775 1.00 74.81 91 THR A CA 1
ATOM 672 C C . THR A 1 91 ? -7.346 -6.187 -1.787 1.00 74.81 91 THR A C 1
ATOM 674 O O . THR A 1 91 ? -7.333 -5.313 -2.653 1.00 74.81 91 THR A O 1
ATOM 677 N N . GLU A 1 92 ? -6.381 -7.090 -1.660 1.00 70.19 92 GLU A N 1
ATOM 678 C CA . GLU A 1 92 ? -5.362 -7.291 -2.682 1.00 70.19 92 GLU A CA 1
ATOM 679 C C . GLU A 1 92 ? -5.736 -8.497 -3.537 1.00 70.19 92 GLU A C 1
ATOM 681 O O . GLU A 1 92 ? -6.206 -9.521 -3.030 1.00 70.19 92 GLU A O 1
ATOM 686 N N . SER A 1 93 ? -5.513 -8.382 -4.845 1.00 62.53 93 SER A N 1
ATOM 687 C CA . SER A 1 93 ? -5.565 -9.541 -5.731 1.00 62.53 93 SER A CA 1
ATOM 688 C C . SER A 1 93 ? -4.457 -10.501 -5.298 1.00 62.53 93 SER A C 1
ATOM 690 O O . SER A 1 93 ? -3.289 -10.130 -5.338 1.00 62.53 93 SER A O 1
ATOM 692 N N . GLY A 1 94 ? -4.822 -11.696 -4.825 1.00 62.97 94 GLY A N 1
ATOM 693 C CA . GLY A 1 94 ? -3.872 -12.636 -4.213 1.00 62.97 94 GLY A CA 1
ATOM 694 C C . GLY A 1 94 ? -3.810 -12.581 -2.680 1.00 62.97 94 GLY A C 1
ATOM 695 O O . GLY A 1 94 ? -2.879 -13.097 -2.066 1.00 62.97 94 GLY A O 1
ATOM 696 N N . ALA A 1 95 ? -4.793 -11.970 -2.014 1.00 59.94 95 ALA A N 1
ATOM 697 C CA . ALA A 1 95 ? -4.834 -11.981 -0.557 1.00 59.94 95 ALA A CA 1
ATOM 698 C C . ALA A 1 95 ? -4.993 -13.416 -0.002 1.00 59.94 95 ALA A C 1
ATOM 700 O O . ALA A 1 95 ? -6.091 -13.960 0.041 1.00 59.94 95 ALA A O 1
ATOM 701 N N . SER A 1 96 ? -3.890 -14.021 0.446 1.00 66.00 96 SER A N 1
ATOM 702 C CA . SER A 1 96 ? -3.841 -15.242 1.252 1.00 66.00 96 SER A CA 1
ATOM 703 C C . SER A 1 96 ? -4.674 -15.092 2.530 1.00 66.00 96 SER A C 1
ATOM 705 O O . SER A 1 96 ? -4.926 -13.985 3.008 1.00 66.00 96 SER A O 1
ATOM 707 N N . SER A 1 97 ? -5.019 -16.211 3.175 1.00 60.19 97 SER A N 1
ATOM 708 C CA . SER A 1 97 ? -5.655 -16.217 4.502 1.00 60.19 97 SER A CA 1
ATOM 709 C C . SER A 1 97 ? -4.837 -15.499 5.594 1.00 60.19 97 SER A C 1
ATOM 711 O O . SER A 1 97 ? -5.330 -15.321 6.706 1.00 60.19 97 SER A O 1
ATOM 713 N N . LYS A 1 98 ? -3.587 -15.109 5.302 1.00 65.50 98 LYS A N 1
ATOM 714 C CA . LYS A 1 98 ? -2.703 -14.309 6.165 1.00 65.50 98 LYS A CA 1
ATOM 715 C C . LYS A 1 98 ? -2.274 -12.968 5.554 1.00 65.50 98 LYS A C 1
ATOM 717 O O . LYS A 1 98 ? -1.349 -12.348 6.079 1.00 65.50 98 LYS A O 1
ATOM 722 N N . SER A 1 99 ? -2.877 -12.536 4.450 1.00 69.81 99 SER A N 1
ATOM 723 C CA . SER A 1 99 ? -2.465 -11.293 3.800 1.00 69.81 99 SER A CA 1
ATOM 724 C C . SER A 1 99 ? -2.728 -10.074 4.674 1.00 69.81 99 SER A C 1
ATOM 726 O O . SER A 1 99 ? -3.652 -10.045 5.489 1.00 69.81 99 SER A O 1
ATOM 728 N N . ALA A 1 100 ? -1.874 -9.066 4.505 1.00 77.94 100 ALA A N 1
ATOM 729 C CA . ALA A 1 100 ? -2.078 -7.771 5.121 1.00 77.94 100 ALA A CA 1
ATOM 730 C C . ALA A 1 100 ? -3.348 -7.147 4.529 1.00 77.94 100 ALA A C 1
ATOM 732 O O . ALA A 1 100 ? -3.432 -6.894 3.332 1.00 77.94 100 ALA A O 1
ATOM 733 N N . LEU A 1 101 ? -4.341 -6.914 5.378 1.00 85.38 101 LEU A N 1
ATOM 734 C CA . LEU A 1 101 ? -5.557 -6.207 5.026 1.00 85.38 101 LEU A CA 1
ATOM 735 C C . LEU A 1 101 ? -5.425 -4.765 5.482 1.00 85.38 101 LEU A C 1
ATOM 737 O O . LEU A 1 101 ? -5.267 -4.481 6.674 1.00 85.38 101 LEU A O 1
ATOM 741 N N . ALA A 1 102 ? -5.514 -3.849 4.527 1.00 90.69 102 ALA A N 1
ATOM 742 C CA . ALA A 1 102 ? -5.792 -2.464 4.841 1.00 90.69 102 ALA A CA 1
ATOM 743 C C . ALA A 1 102 ? -7.245 -2.350 5.311 1.00 90.69 102 ALA A C 1
ATOM 745 O O . ALA A 1 102 ? -8.146 -2.978 4.756 1.00 90.69 102 ALA A O 1
ATOM 746 N N . PHE A 1 103 ? -7.495 -1.548 6.335 1.00 92.94 103 PHE A N 1
ATOM 747 C CA . PHE A 1 103 ? -8.842 -1.327 6.842 1.00 92.94 103 PHE A CA 1
ATOM 748 C C . PHE A 1 103 ? -9.062 0.143 7.150 1.00 92.94 103 PHE A C 1
ATOM 750 O O . PHE A 1 103 ? -8.141 0.863 7.540 1.00 92.94 103 PHE A O 1
ATOM 757 N N . ILE A 1 104 ? -10.315 0.566 7.026 1.00 93.94 104 ILE A N 1
ATOM 758 C CA . ILE A 1 104 ? -10.805 1.818 7.589 1.00 93.94 104 ILE A CA 1
ATOM 759 C C . ILE A 1 104 ? -11.892 1.498 8.579 1.00 93.94 104 ILE A C 1
ATOM 761 O O . ILE A 1 104 ? -12.757 0.663 8.319 1.00 93.94 104 ILE A O 1
ATOM 765 N N . GLY A 1 105 ? -11.885 2.198 9.701 1.00 93.81 105 GLY A N 1
ATOM 766 C CA . GLY A 1 105 ? -12.895 1.994 10.714 1.00 93.81 105 GLY A CA 1
ATOM 767 C C . GLY A 1 105 ? -12.986 3.111 11.729 1.00 93.81 105 GLY A C 1
ATOM 768 O O . GLY A 1 105 ? -12.376 4.169 11.588 1.00 93.81 105 GLY A O 1
ATOM 769 N N . ARG A 1 106 ? -13.787 2.866 12.762 1.00 93.75 106 ARG A N 1
ATOM 770 C CA . ARG A 1 106 ? -13.939 3.756 13.915 1.00 93.75 106 ARG A CA 1
ATOM 771 C C . ARG A 1 106 ? -13.357 3.087 15.147 1.00 93.75 106 ARG A C 1
ATOM 773 O O . ARG A 1 106 ? -13.641 1.918 15.397 1.00 93.75 106 ARG A O 1
ATOM 780 N N . ILE A 1 107 ? -12.576 3.820 15.934 1.00 92.62 107 ILE A N 1
ATOM 781 C CA . ILE A 1 107 ? -12.078 3.300 17.211 1.00 92.62 107 ILE A CA 1
ATOM 782 C C . ILE A 1 107 ? -13.275 3.128 18.158 1.00 92.62 107 ILE A C 1
ATOM 784 O O . ILE A 1 107 ? -13.921 4.109 18.518 1.00 92.62 107 ILE A O 1
ATOM 788 N N . LYS A 1 108 ? -13.557 1.889 18.574 1.00 92.25 108 LYS A N 1
ATOM 789 C CA . LYS A 1 108 ? -14.587 1.565 19.574 1.00 92.25 108 LYS A CA 1
ATOM 790 C C . LYS A 1 108 ? -14.040 1.573 20.989 1.00 92.25 108 LYS A C 1
ATOM 792 O O . LYS A 1 108 ? -14.676 2.110 21.893 1.00 92.25 108 LYS A O 1
ATOM 797 N N . ARG A 1 109 ? -12.877 0.954 21.195 1.00 90.25 109 ARG A N 1
ATOM 798 C CA . ARG A 1 109 ? -12.245 0.823 22.514 1.00 90.25 109 ARG A CA 1
ATOM 799 C C . ARG A 1 109 ? -10.743 1.021 22.404 1.00 90.25 109 ARG A C 1
ATOM 801 O O . ARG A 1 109 ? -10.147 0.775 21.358 1.00 90.25 109 ARG A O 1
ATOM 808 N N . LYS A 1 110 ? -10.132 1.467 23.498 1.00 90.06 110 LYS A N 1
ATOM 809 C CA . LYS A 1 110 ? -8.680 1.596 23.624 1.00 90.06 110 LYS A CA 1
ATOM 810 C C . LYS A 1 110 ? -8.203 0.820 24.844 1.00 90.06 110 LYS A C 1
ATOM 812 O O . LYS A 1 110 ? -8.897 0.787 25.861 1.00 90.06 110 LYS A O 1
ATOM 817 N N . GLY A 1 111 ? -7.018 0.233 24.747 1.00 88.00 111 GLY A N 1
ATOM 818 C CA . GLY A 1 111 ? -6.324 -0.368 25.874 1.00 88.00 111 GLY A CA 1
ATOM 819 C C . GLY A 1 111 ? -6.031 0.647 26.981 1.00 88.00 111 GLY A C 1
ATOM 820 O O . GLY A 1 111 ? -5.905 1.850 26.736 1.00 88.00 111 GLY A O 1
ATOM 821 N N . SER A 1 112 ? -5.902 0.163 28.216 1.00 81.19 112 SER A N 1
ATOM 822 C CA . SER A 1 112 ? -5.849 0.996 29.427 1.00 81.19 112 SER A CA 1
ATOM 823 C C . SER A 1 112 ? -4.683 1.996 29.498 1.00 81.19 112 SER A C 1
ATOM 825 O O . SER A 1 112 ? -4.776 2.960 30.251 1.00 81.19 112 SER A O 1
ATOM 827 N N . THR A 1 113 ? -3.589 1.800 28.752 1.00 68.81 113 THR A N 1
ATOM 828 C CA . THR A 1 113 ? -2.379 2.650 28.855 1.00 68.81 113 THR A CA 1
ATOM 829 C C . THR A 1 113 ? -2.350 3.787 27.832 1.00 68.81 113 THR A C 1
ATOM 831 O O . THR A 1 113 ? -1.573 4.731 27.956 1.00 68.81 113 THR A O 1
ATOM 834 N N . THR A 1 114 ? -3.262 3.777 26.860 1.00 58.59 114 THR A N 1
ATOM 835 C CA . THR A 1 114 ? -3.333 4.791 25.791 1.00 58.59 114 THR A CA 1
ATOM 836 C C . THR A 1 114 ? -3.730 6.199 26.264 1.00 58.59 114 THR A C 1
ATOM 838 O O . THR A 1 114 ? -3.851 7.104 25.445 1.00 58.59 114 THR A O 1
ATOM 841 N N . ARG A 1 115 ? -3.946 6.429 27.567 1.00 54.69 115 ARG A N 1
ATOM 842 C CA . ARG A 1 115 ? -4.380 7.733 28.097 1.00 54.69 115 ARG A CA 1
ATOM 843 C C . ARG A 1 115 ? -3.242 8.598 28.655 1.00 54.69 115 ARG A C 1
ATOM 845 O O . ARG A 1 115 ? -3.432 9.807 28.753 1.00 54.69 115 ARG A O 1
ATOM 852 N N . THR A 1 116 ? -2.080 8.021 28.985 1.00 49.50 116 THR A N 1
ATOM 853 C CA . THR A 1 116 ? -1.098 8.709 29.855 1.00 49.50 116 THR A CA 1
ATOM 854 C C . THR A 1 116 ? 0.312 8.842 29.262 1.00 49.50 116 THR A C 1
ATOM 856 O O . THR A 1 116 ? 0.955 9.861 29.494 1.00 49.50 116 THR A O 1
ATOM 859 N N . GLU A 1 117 ? 0.789 7.904 28.436 1.00 49.75 117 GLU A N 1
ATOM 860 C CA . GLU A 1 117 ? 2.173 7.941 27.902 1.00 49.75 117 GLU A CA 1
ATOM 861 C C . GLU A 1 117 ? 2.362 8.813 26.649 1.00 49.75 117 GLU A C 1
ATOM 863 O O . GLU A 1 117 ? 3.473 9.191 26.294 1.00 49.75 117 GLU A O 1
ATOM 868 N N . ILE A 1 118 ? 1.281 9.221 25.990 1.00 49.59 118 ILE A N 1
ATOM 869 C CA . ILE A 1 118 ? 1.359 9.949 24.713 1.00 49.59 118 ILE A CA 1
ATOM 870 C C . ILE A 1 118 ? 1.820 11.411 24.868 1.00 49.59 118 ILE A C 1
ATOM 872 O O . ILE A 1 118 ? 2.197 12.053 23.887 1.00 49.59 118 ILE A O 1
ATOM 876 N N . ARG A 1 119 ? 1.857 11.948 26.093 1.00 44.88 119 ARG A N 1
ATOM 877 C CA . ARG A 1 119 ? 2.416 13.286 26.341 1.00 44.88 119 ARG A CA 1
ATOM 878 C C . ARG A 1 11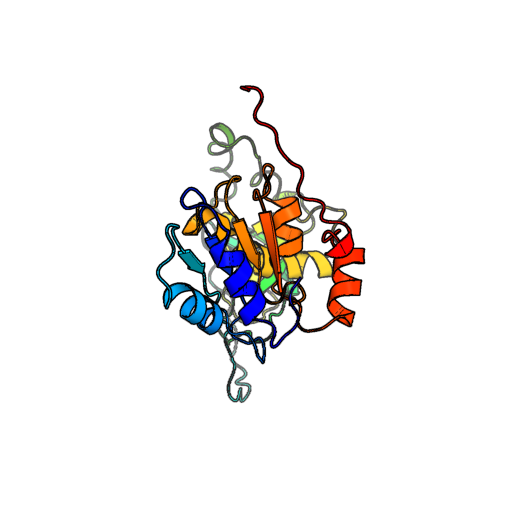9 ? 3.944 13.343 26.224 1.00 44.88 119 ARG A C 1
ATOM 880 O O . ARG A 1 119 ? 4.447 14.425 25.951 1.00 44.88 119 ARG A O 1
ATOM 887 N N . SER A 1 120 ? 4.679 12.238 26.402 1.00 42.16 120 SER A N 1
ATOM 888 C CA . SER A 1 120 ? 6.154 12.277 26.450 1.00 42.16 120 SER A CA 1
ATOM 889 C C . SER A 1 120 ? 6.846 12.013 25.108 1.00 42.16 120 SER A C 1
ATOM 891 O O . SER A 1 120 ? 7.948 12.505 24.900 1.00 42.16 120 SER A O 1
ATOM 893 N N . VAL A 1 121 ? 6.205 11.316 24.162 1.00 43.56 121 VAL A N 1
ATOM 894 C CA . VAL A 1 121 ? 6.779 11.040 22.821 1.00 43.56 121 VAL A CA 1
ATOM 895 C C . VAL A 1 121 ? 6.656 12.248 21.873 1.00 43.56 121 VAL A C 1
ATOM 897 O O . VAL A 1 121 ? 7.294 12.311 20.826 1.00 43.56 121 VAL A O 1
ATOM 900 N N . ALA A 1 122 ? 5.877 13.261 22.260 1.00 44.12 122 ALA A N 1
ATOM 901 C CA . ALA A 1 122 ? 5.687 14.489 21.490 1.00 44.12 122 ALA A CA 1
ATOM 902 C C . ALA A 1 122 ? 6.917 15.425 21.472 1.00 44.12 122 ALA A C 1
ATOM 904 O O . ALA A 1 122 ? 6.896 16.418 20.750 1.00 44.12 122 ALA A O 1
ATOM 905 N N . SER A 1 123 ? 7.974 15.143 22.247 1.00 44.03 123 SER A N 1
ATOM 906 C CA . SER A 1 123 ? 9.144 16.028 22.361 1.00 44.03 123 SER A CA 1
ATOM 907 C C . SER A 1 123 ? 10.301 15.708 21.405 1.00 44.03 123 SER A C 1
ATOM 909 O O . SER A 1 123 ? 11.133 16.585 21.193 1.00 44.03 123 SER A O 1
ATOM 911 N N . SER A 1 124 ? 10.360 14.518 20.786 1.00 42.12 124 SER A N 1
ATOM 912 C CA . SER A 1 124 ? 11.418 14.170 19.808 1.00 42.12 124 SER A CA 1
ATOM 913 C C . SER A 1 124 ? 10.915 13.923 18.381 1.00 42.12 124 SER A C 1
ATOM 915 O O . SER A 1 124 ? 11.715 13.795 17.458 1.00 42.12 124 SER A O 1
ATOM 917 N N . CYS A 1 125 ? 9.597 13.905 18.170 1.00 42.84 125 CYS A N 1
ATOM 918 C CA . CYS A 1 125 ? 8.965 13.846 16.854 1.00 42.84 125 CYS A CA 1
ATOM 919 C C . CYS A 1 125 ? 7.854 14.908 16.796 1.00 42.84 125 CYS A C 1
ATOM 921 O O . CYS A 1 125 ? 6.824 14.730 17.447 1.00 42.84 125 CYS A O 1
ATOM 923 N N . PRO A 1 126 ? 7.994 16.002 16.023 1.00 39.28 126 PRO A N 1
ATOM 924 C CA . PRO A 1 126 ? 7.039 17.114 16.026 1.00 39.28 126 PRO A CA 1
ATOM 925 C C . PRO A 1 126 ? 5.723 16.814 15.275 1.00 39.28 126 PRO A C 1
ATOM 927 O O . PRO A 1 126 ? 5.115 17.706 14.689 1.00 39.28 126 PRO A O 1
ATOM 930 N N . ARG A 1 127 ? 5.237 15.564 15.275 1.00 44.69 127 ARG A N 1
ATOM 931 C CA . ARG A 1 127 ? 3.945 15.192 14.679 1.00 44.69 127 ARG A CA 1
ATOM 932 C C . ARG A 1 127 ? 3.102 14.363 15.643 1.00 44.69 127 ARG A C 1
ATOM 934 O O . ARG A 1 127 ? 3.144 13.141 15.704 1.00 44.69 127 ARG A O 1
ATOM 941 N N . VAL A 1 128 ? 2.314 15.121 16.391 1.00 43.19 128 VAL A N 1
ATOM 942 C CA . VAL A 1 128 ? 1.188 14.755 17.249 1.00 43.19 128 VAL A CA 1
ATOM 943 C C . VAL A 1 128 ? 0.206 13.831 16.510 1.00 43.19 128 VAL A C 1
ATOM 945 O O . VAL A 1 128 ? -0.625 14.305 15.743 1.00 43.19 128 VAL A O 1
ATOM 948 N N . ILE A 1 129 ? 0.272 12.515 16.731 1.00 51.56 129 ILE A N 1
ATOM 949 C CA . ILE A 1 129 ? -0.727 11.569 16.182 1.00 51.56 129 ILE A CA 1
ATOM 950 C C . ILE A 1 129 ? -1.621 11.007 17.292 1.00 51.56 129 ILE A C 1
ATOM 952 O O . ILE A 1 129 ? -2.830 10.870 17.122 1.00 51.56 129 ILE A O 1
ATOM 956 N N . ALA A 1 130 ? -1.072 10.734 18.474 1.00 45.75 130 ALA A N 1
ATOM 957 C CA . ALA A 1 130 ? -1.767 9.855 19.405 1.00 45.75 130 ALA A CA 1
ATOM 958 C C . ALA A 1 130 ? -2.787 10.554 20.340 1.00 45.75 130 ALA A C 1
ATOM 960 O O . ALA A 1 130 ? -3.742 9.913 20.778 1.00 45.75 130 ALA A O 1
ATOM 961 N N . ALA A 1 131 ? -2.673 11.869 20.582 1.00 46.97 131 ALA A N 1
ATOM 962 C CA . ALA A 1 131 ? -3.657 12.624 21.378 1.00 46.97 131 ALA A CA 1
ATOM 963 C C . ALA A 1 131 ? -4.929 12.987 20.580 1.00 46.97 131 ALA A C 1
ATOM 965 O O . ALA A 1 131 ? -6.004 13.154 21.155 1.00 46.97 131 ALA A O 1
ATOM 966 N N . THR A 1 132 ? -4.832 13.060 19.250 1.00 52.44 132 THR A N 1
ATOM 967 C CA . THR A 1 132 ? -5.920 13.511 18.365 1.00 52.44 132 THR A CA 1
ATOM 968 C C . THR A 1 132 ? -6.867 12.375 17.967 1.00 52.44 132 THR A C 1
ATOM 970 O O . THR A 1 132 ? -8.026 12.622 17.651 1.00 52.44 132 THR A O 1
ATOM 973 N N . LEU A 1 133 ? -6.426 11.113 18.056 1.00 57.41 133 LEU A N 1
ATOM 974 C CA . LEU A 1 133 ? -7.203 9.926 17.657 1.00 57.41 133 LEU A CA 1
ATOM 975 C C . LEU A 1 133 ? -8.504 9.714 18.452 1.00 57.41 133 LEU A C 1
ATOM 977 O O . LEU A 1 133 ? -9.354 8.940 18.034 1.00 57.41 133 LEU A O 1
ATOM 981 N N . THR A 1 134 ? -8.679 10.342 19.618 1.00 55.22 134 THR A N 1
ATOM 982 C CA . THR A 1 134 ? -9.956 10.320 20.369 1.00 55.22 134 THR A CA 1
ATOM 983 C C . THR A 1 134 ? -11.058 11.165 19.731 1.00 55.22 134 THR A C 1
ATOM 985 O O . THR A 1 134 ? -12.222 10.934 20.033 1.00 55.22 134 THR A O 1
ATOM 988 N N . LEU A 1 135 ? -10.701 12.134 18.886 1.00 60.31 135 LEU A N 1
ATOM 989 C CA . LEU A 1 135 ? -11.641 13.057 18.243 1.00 60.31 135 LEU A CA 1
ATOM 990 C C . LEU A 1 135 ? -11.809 12.781 16.746 1.00 60.31 135 LEU A C 1
ATOM 992 O O . LEU A 1 135 ? -12.681 13.374 16.117 1.00 60.31 135 LEU A O 1
ATOM 996 N N . VAL A 1 136 ? -10.990 11.900 16.164 1.00 67.38 136 VAL A N 1
ATOM 997 C CA . VAL A 1 136 ? -11.060 11.631 14.726 1.00 67.38 136 VAL A CA 1
ATOM 998 C C . VAL A 1 136 ? -12.175 10.621 14.439 1.00 67.38 136 VAL A C 1
ATOM 1000 O O . VAL A 1 136 ? -12.195 9.545 15.042 1.00 67.38 136 VAL A O 1
ATOM 1003 N N . PRO A 1 137 ? -13.096 10.925 13.505 1.00 77.75 137 PRO A N 1
ATOM 1004 C CA . PRO A 1 137 ? -14.241 10.068 13.217 1.00 77.75 137 PRO A CA 1
ATOM 1005 C C . PRO A 1 137 ? -13.853 8.736 12.566 1.00 77.75 137 PRO A C 1
ATOM 1007 O O . PRO A 1 137 ? -14.630 7.784 12.655 1.00 77.75 137 PRO A O 1
ATOM 1010 N N . GLN A 1 138 ? -12.698 8.662 11.894 1.00 91.62 138 GLN A N 1
ATOM 1011 C CA . GLN A 1 138 ? -12.243 7.490 11.147 1.00 91.62 138 GLN A CA 1
ATOM 1012 C C . GLN A 1 138 ? -10.720 7.327 11.207 1.00 91.62 138 GLN A C 1
ATOM 1014 O O . GLN A 1 138 ? -9.963 8.298 11.199 1.00 91.62 138 GLN A O 1
ATOM 1019 N N . VAL A 1 139 ? -10.275 6.075 11.239 1.00 93.75 139 VAL A N 1
ATOM 1020 C CA . VAL A 1 139 ? -8.865 5.684 11.181 1.00 93.75 139 VAL A CA 1
ATOM 1021 C C . VAL A 1 139 ? -8.633 4.726 10.030 1.00 93.75 139 VAL A C 1
ATOM 1023 O O . VAL A 1 139 ? -9.536 3.975 9.663 1.00 93.75 139 VAL A O 1
ATOM 1026 N N . VAL A 1 140 ? -7.416 4.739 9.500 1.00 93.38 140 VAL A N 1
ATOM 1027 C CA . VAL A 1 140 ? -6.917 3.779 8.520 1.00 93.38 140 VAL A CA 1
ATOM 1028 C C . VAL A 1 140 ? -5.720 3.037 9.109 1.00 93.38 140 VAL A C 1
ATOM 1030 O O . VAL A 1 140 ? -4.919 3.622 9.839 1.00 93.38 140 VAL A O 1
ATOM 1033 N N . GLY A 1 141 ? -5.602 1.746 8.827 1.00 92.00 141 GLY A N 1
ATOM 1034 C CA . GLY A 1 141 ? -4.481 0.924 9.274 1.00 92.00 141 GLY A CA 1
ATOM 1035 C C . GLY A 1 141 ? -4.292 -0.308 8.400 1.00 92.00 141 GLY A C 1
ATOM 1036 O O . GLY A 1 141 ? -5.036 -0.519 7.443 1.00 92.00 141 GLY A O 1
ATOM 1037 N N . ALA A 1 142 ? -3.291 -1.116 8.739 1.00 90.06 142 ALA A N 1
ATOM 1038 C CA . ALA A 1 142 ? -3.041 -2.412 8.117 1.00 90.06 142 ALA A CA 1
ATOM 1039 C C . ALA A 1 142 ? -2.899 -3.496 9.193 1.00 90.06 142 ALA A C 1
ATOM 1041 O O . ALA A 1 142 ? -2.274 -3.267 10.230 1.00 90.06 142 ALA A O 1
ATOM 1042 N N . ALA A 1 143 ? -3.480 -4.671 8.956 1.00 89.06 143 ALA A N 1
ATOM 1043 C CA . ALA A 1 143 ? -3.422 -5.808 9.870 1.00 89.06 143 ALA A CA 1
ATOM 1044 C C . ALA A 1 143 ? -3.294 -7.131 9.111 1.00 89.06 143 ALA A C 1
ATOM 1046 O O . ALA A 1 143 ? -3.955 -7.335 8.101 1.00 89.06 143 ALA A O 1
ATOM 1047 N N . CYS A 1 144 ? -2.504 -8.068 9.632 1.00 83.19 144 CYS A N 1
ATOM 1048 C CA . CYS A 1 144 ? -2.429 -9.434 9.103 1.00 83.19 144 CYS A CA 1
ATOM 1049 C C . CYS A 1 144 ? -3.457 -10.321 9.819 1.00 83.19 144 CYS A C 1
ATOM 1051 O O . CYS A 1 144 ? -3.104 -11.116 10.691 1.00 83.19 144 CYS A O 1
ATOM 1053 N N . GLN A 1 145 ? -4.740 -10.119 9.523 1.00 78.69 145 GLN A N 1
ATOM 1054 C CA . GLN A 1 145 ? -5.856 -10.857 10.125 1.00 78.69 145 GLN A CA 1
ATOM 1055 C C . GLN A 1 145 ? -6.876 -11.234 9.046 1.00 78.69 145 GLN A C 1
ATOM 1057 O O . GLN A 1 145 ? -6.847 -10.696 7.943 1.00 78.69 145 GLN A O 1
ATOM 1062 N N . ALA A 1 146 ? -7.777 -12.167 9.359 1.00 74.00 146 ALA A N 1
ATOM 1063 C CA . ALA A 1 146 ? -8.901 -12.475 8.479 1.00 74.00 146 ALA A CA 1
ATOM 1064 C C . ALA A 1 146 ? -9.820 -11.250 8.314 1.00 74.00 146 ALA A C 1
ATOM 1066 O O . ALA A 1 146 ? -9.850 -10.366 9.168 1.00 74.00 146 ALA A O 1
ATOM 1067 N N . SER A 1 147 ? -10.599 -11.207 7.231 1.00 77.94 147 SER A N 1
ATOM 1068 C CA . SER A 1 147 ? -11.599 -10.153 7.026 1.00 77.94 147 SER A CA 1
ATOM 1069 C C . SER A 1 147 ? -12.693 -10.245 8.091 1.00 77.94 147 SER A C 1
ATOM 1071 O O . SER A 1 147 ? -13.472 -11.196 8.107 1.00 77.94 147 SER A O 1
ATOM 1073 N N . VAL A 1 148 ? -12.739 -9.266 8.995 1.00 82.81 148 VAL A N 1
ATOM 1074 C CA . VAL A 1 148 ? -13.639 -9.252 10.156 1.00 82.81 148 VAL A CA 1
ATOM 1075 C C . VAL A 1 148 ? -14.214 -7.858 10.392 1.00 82.81 148 VAL A C 1
ATOM 1077 O O . VAL A 1 148 ? -13.605 -6.852 10.037 1.00 82.81 148 VAL A O 1
ATOM 1080 N N . GLY A 1 149 ? -15.392 -7.786 11.021 1.00 88.06 149 GLY A N 1
ATOM 1081 C CA . GLY A 1 149 ? -16.043 -6.509 11.351 1.00 88.06 149 GLY A CA 1
ATOM 1082 C C . GLY A 1 149 ? -15.372 -5.735 12.493 1.00 88.06 149 GLY A C 1
ATOM 1083 O O . GLY A 1 149 ? -15.637 -4.547 12.674 1.00 88.06 149 GLY A O 1
ATOM 1084 N N . ILE A 1 150 ? -14.505 -6.389 13.270 1.00 90.88 150 ILE A N 1
ATOM 1085 C CA . ILE A 1 150 ? -13.752 -5.781 14.370 1.00 90.88 150 ILE A CA 1
ATOM 1086 C C . ILE A 1 150 ? -12.304 -6.238 14.283 1.00 90.88 150 ILE A C 1
ATOM 1088 O O . ILE A 1 150 ? -12.037 -7.435 14.341 1.00 90.88 150 ILE A O 1
ATOM 1092 N N . VAL A 1 151 ? -11.384 -5.283 14.214 1.00 91.88 151 VAL A N 1
ATOM 1093 C CA . VAL A 1 151 ? -9.943 -5.532 14.197 1.00 91.88 151 VAL A CA 1
ATOM 1094 C C . VAL A 1 151 ? -9.327 -4.986 15.479 1.00 91.88 151 VAL A C 1
ATOM 1096 O O . VAL A 1 151 ? -9.639 -3.874 15.904 1.00 91.88 151 VAL A O 1
ATOM 1099 N N . VAL A 1 152 ? -8.442 -5.767 16.096 1.00 92.56 152 VAL A N 1
ATOM 1100 C CA . VAL A 1 152 ? -7.643 -5.334 17.249 1.00 92.56 152 VAL A CA 1
ATOM 1101 C C . VAL A 1 152 ? -6.196 -5.217 16.805 1.00 92.56 152 VAL A C 1
ATOM 1103 O O . VAL A 1 152 ? -5.592 -6.212 16.396 1.00 92.56 152 VAL A O 1
ATOM 1106 N N . VAL A 1 153 ? -5.651 -4.003 16.870 1.00 92.50 153 VAL A N 1
ATOM 1107 C CA . VAL A 1 153 ? -4.291 -3.687 16.411 1.00 92.50 153 VAL A CA 1
ATOM 1108 C C . VAL A 1 153 ? -3.555 -2.783 17.401 1.00 92.50 153 VAL A C 1
ATOM 1110 O O . VAL A 1 153 ? -4.204 -2.047 18.149 1.00 92.50 153 VAL A O 1
ATOM 1113 N N . PRO A 1 154 ? -2.210 -2.769 17.400 1.00 92.06 154 PRO A N 1
ATOM 1114 C CA . PRO A 1 154 ? -1.446 -1.800 18.178 1.00 92.06 154 PRO A CA 1
ATOM 1115 C C . PRO A 1 154 ? -1.752 -0.368 17.726 1.00 92.06 154 PRO A C 1
ATOM 1117 O O . PRO A 1 154 ? -1.822 -0.100 16.523 1.00 92.06 154 PRO A O 1
ATOM 1120 N N . TYR A 1 155 ? -1.877 0.573 18.664 1.00 88.12 155 TYR A N 1
ATOM 1121 C CA . TYR A 1 155 ? -2.258 1.956 18.345 1.00 88.12 155 TYR A CA 1
ATOM 1122 C C . TYR A 1 155 ? -1.312 2.631 17.334 1.00 88.12 155 TYR A C 1
ATOM 1124 O O . TYR A 1 155 ? -1.754 3.461 16.548 1.00 88.12 155 TYR A O 1
ATOM 1132 N N . GLN A 1 156 ? -0.024 2.270 17.325 1.00 87.25 156 GLN A N 1
ATOM 1133 C CA . GLN A 1 156 ? 0.966 2.813 16.387 1.00 87.25 156 GLN A CA 1
ATOM 1134 C C . GLN A 1 156 ? 0.776 2.370 14.926 1.00 87.25 156 GLN A C 1
ATOM 1136 O O . GLN A 1 156 ? 1.447 2.891 14.042 1.00 87.25 156 GLN A O 1
ATOM 1141 N N . THR A 1 157 ? -0.110 1.408 14.659 1.00 88.81 157 THR A N 1
ATOM 1142 C CA . THR A 1 157 ? -0.377 0.895 13.301 1.00 88.81 157 THR A CA 1
ATOM 1143 C C . THR A 1 157 ? -1.571 1.564 12.622 1.00 88.81 157 THR A C 1
ATOM 1145 O O . THR A 1 157 ? -1.866 1.265 11.466 1.00 88.81 157 THR A O 1
ATOM 1148 N N . VAL A 1 158 ? -2.262 2.462 13.331 1.00 90.75 158 VAL A N 1
ATOM 1149 C CA . VAL A 1 158 ? -3.390 3.223 12.796 1.00 90.75 158 VAL A CA 1
ATOM 1150 C C . VAL A 1 158 ? -3.041 4.697 12.692 1.00 90.75 158 VAL A C 1
ATOM 1152 O O . VAL A 1 158 ? -2.363 5.263 13.548 1.00 90.75 158 VAL A O 1
ATOM 1155 N N . VAL A 1 159 ? -3.553 5.337 11.650 1.00 90.31 159 VAL A N 1
ATOM 1156 C CA . VAL A 1 159 ? -3.445 6.778 11.439 1.00 90.31 159 VAL A CA 1
ATOM 1157 C C . VAL A 1 159 ? -4.827 7.372 11.201 1.00 90.31 159 VAL A C 1
ATOM 1159 O O . VAL A 1 159 ? -5.742 6.712 10.707 1.00 90.31 159 VAL A O 1
ATOM 1162 N N . SER A 1 160 ? -4.996 8.629 11.592 1.00 90.50 160 SER A N 1
ATOM 1163 C CA . SER A 1 160 ? -6.228 9.382 11.366 1.00 90.50 160 SER A CA 1
ATOM 1164 C C . SER A 1 160 ? -6.502 9.535 9.872 1.00 90.50 160 SER A C 1
ATOM 1166 O O . SER A 1 160 ? -5.616 9.958 9.128 1.00 90.50 160 SER A O 1
ATOM 1168 N N . LEU A 1 161 ? -7.728 9.234 9.440 1.00 88.25 161 LEU A N 1
ATOM 1169 C CA . LEU A 1 161 ? -8.139 9.464 8.059 1.00 88.25 161 LEU A CA 1
ATOM 1170 C C . LEU A 1 161 ? -8.408 10.967 7.838 1.00 88.25 161 LEU A C 1
ATOM 1172 O O . LEU A 1 161 ? -9.202 11.540 8.589 1.00 88.25 161 LEU A O 1
ATOM 1176 N N . PRO A 1 162 ? -7.787 11.627 6.841 1.00 86.25 162 PRO A N 1
ATOM 1177 C CA . PRO A 1 162 ? -8.087 13.025 6.539 1.00 86.25 162 PRO A CA 1
ATOM 1178 C C . PRO A 1 162 ? -9.523 13.198 6.026 1.00 86.25 162 PRO A C 1
ATOM 1180 O O . PRO A 1 162 ? -9.983 12.410 5.206 1.00 86.25 162 PRO A O 1
ATOM 1183 N N . GLU A 1 163 ? -10.203 14.278 6.427 1.00 84.94 163 GLU A N 1
ATOM 1184 C CA . GLU A 1 163 ? -11.629 14.525 6.114 1.00 84.94 163 GLU A CA 1
ATOM 1185 C C . GLU A 1 163 ? -11.961 14.544 4.614 1.00 84.94 163 GLU A C 1
ATOM 1187 O O . GLU A 1 163 ? -13.093 14.283 4.219 1.00 84.94 163 GLU A O 1
ATOM 1192 N N . ARG A 1 164 ? -10.976 14.863 3.768 1.00 87.44 164 ARG A N 1
ATOM 1193 C CA . ARG A 1 164 ? -11.150 14.980 2.312 1.00 87.44 164 ARG A CA 1
ATOM 1194 C C . ARG A 1 164 ? -10.891 13.680 1.553 1.00 87.44 164 ARG A C 1
ATOM 1196 O O . ARG A 1 164 ? -10.989 13.675 0.330 1.00 87.44 164 ARG A O 1
ATOM 1203 N N . VAL A 1 165 ? -10.508 12.607 2.242 1.00 86.75 165 VAL A N 1
ATOM 1204 C CA . VAL A 1 165 ? -10.167 11.334 1.605 1.00 86.75 165 VAL A CA 1
ATOM 1205 C C . VAL A 1 165 ? -11.327 10.367 1.779 1.00 86.75 165 VAL A C 1
ATOM 1207 O O . VAL A 1 165 ? -11.727 10.065 2.902 1.00 86.75 165 VAL A O 1
ATOM 1210 N N . SER A 1 166 ? -11.867 9.876 0.661 1.00 88.62 166 SER A N 1
ATOM 1211 C CA . SER A 1 166 ? -12.951 8.896 0.706 1.00 88.62 166 SER A CA 1
ATOM 1212 C C . SER A 1 166 ? -12.457 7.581 1.327 1.00 88.62 166 SER A C 1
ATOM 1214 O O . SER A 1 166 ? -11.291 7.212 1.128 1.00 88.62 166 SER A O 1
ATOM 1216 N N . PRO A 1 167 ? -13.310 6.852 2.067 1.00 85.25 167 PRO A N 1
ATOM 1217 C CA . PRO A 1 167 ? -12.923 5.575 2.647 1.00 85.25 167 PRO A CA 1
ATOM 1218 C C . PRO A 1 167 ? -12.416 4.572 1.602 1.00 85.25 167 PRO A C 1
ATOM 1220 O O . PRO A 1 167 ? -11.419 3.893 1.817 1.00 85.25 167 PRO A O 1
ATOM 1223 N N . GLU A 1 168 ? -13.047 4.515 0.435 1.00 84.19 168 GLU A N 1
ATOM 1224 C CA . GLU A 1 168 ? -12.688 3.579 -0.634 1.00 84.19 168 GLU A CA 1
ATOM 1225 C C . GLU A 1 168 ? -11.255 3.837 -1.114 1.00 84.19 168 GLU A C 1
ATOM 1227 O O . GLU A 1 168 ? -10.436 2.918 -1.195 1.00 84.19 168 GLU A O 1
ATOM 1232 N N . TYR A 1 169 ? -10.918 5.107 -1.351 1.00 84.69 169 TYR A N 1
ATOM 1233 C CA . TYR A 1 169 ? -9.571 5.492 -1.754 1.00 84.69 169 TYR A CA 1
ATOM 1234 C C . TYR A 1 169 ? -8.554 5.215 -0.646 1.00 84.69 169 TYR A C 1
ATOM 1236 O O . TYR A 1 169 ? -7.496 4.640 -0.896 1.00 84.69 169 TYR A O 1
ATOM 1244 N N . ALA A 1 170 ? -8.880 5.563 0.599 1.00 87.69 170 ALA A N 1
ATOM 1245 C CA . ALA A 1 170 ? -7.963 5.350 1.705 1.00 87.69 170 ALA A CA 1
ATOM 1246 C C . ALA A 1 170 ? -7.739 3.876 2.048 1.00 87.69 170 ALA A C 1
ATOM 1248 O O . ALA A 1 170 ? -6.659 3.557 2.528 1.00 87.69 170 ALA A O 1
ATOM 1249 N N . THR A 1 171 ? -8.680 2.966 1.778 1.00 86.81 171 THR A N 1
ATOM 1250 C CA . THR A 1 171 ? -8.435 1.530 1.986 1.00 86.81 171 THR A CA 1
ATOM 1251 C C . THR A 1 171 ? -7.421 0.955 1.009 1.00 86.81 171 THR A C 1
ATOM 1253 O O . THR A 1 171 ? -6.755 -0.016 1.343 1.00 86.81 171 THR A O 1
ATOM 1256 N N . ALA A 1 172 ? -7.261 1.551 -0.172 1.00 82.50 172 ALA A N 1
ATOM 1257 C CA . ALA A 1 172 ? -6.260 1.109 -1.138 1.00 82.50 172 ALA A CA 1
ATOM 1258 C C . ALA A 1 172 ? -4.845 1.602 -0.788 1.00 82.50 172 ALA A C 1
ATOM 1260 O O . ALA A 1 172 ? -3.858 1.002 -1.208 1.00 82.50 172 ALA A O 1
ATOM 1261 N N . LEU A 1 173 ? -4.729 2.691 -0.018 1.00 81.75 173 LEU A N 1
ATOM 1262 C CA . LEU A 1 173 ? -3.443 3.344 0.217 1.00 81.75 173 LEU A CA 1
ATOM 1263 C C . LEU A 1 173 ? -2.460 2.496 1.032 1.00 81.75 173 LEU A C 1
ATOM 1265 O O . LEU A 1 173 ? -1.340 2.352 0.555 1.00 81.75 173 LEU A O 1
ATOM 1269 N N . PRO A 1 174 ? -2.791 1.937 2.217 1.00 83.19 174 PRO A N 1
ATOM 1270 C CA . PRO A 1 174 ? -1.788 1.327 3.081 1.00 83.19 174 PRO A CA 1
ATOM 1271 C C . PRO A 1 174 ? -1.014 0.206 2.408 1.00 83.19 174 PRO A C 1
ATOM 1273 O O . PRO A 1 174 ? 0.200 0.164 2.547 1.00 83.19 174 PRO A O 1
ATOM 1276 N N . THR A 1 175 ? -1.675 -0.676 1.666 1.00 77.00 175 THR A N 1
ATOM 1277 C CA . THR A 1 175 ? -1.007 -1.848 1.096 1.00 77.00 175 THR A CA 1
ATOM 1278 C C . THR A 1 175 ? -0.084 -1.470 -0.062 1.00 77.00 175 THR A C 1
ATOM 1280 O O . THR A 1 175 ? 1.088 -1.847 -0.061 1.00 77.00 175 THR A O 1
ATOM 1283 N N . VAL A 1 176 ? -0.543 -0.588 -0.957 1.00 77.31 176 VAL A N 1
ATOM 1284 C CA . VAL A 1 176 ? 0.277 -0.047 -2.058 1.00 77.31 176 VAL A CA 1
ATOM 1285 C C . VAL A 1 176 ? 1.428 0.817 -1.528 1.00 77.31 176 VAL A C 1
ATOM 1287 O O . VAL A 1 176 ? 2.570 0.726 -1.991 1.00 77.31 176 VAL A O 1
ATOM 1290 N N . PHE A 1 177 ? 1.136 1.651 -0.527 1.00 81.12 177 PHE A N 1
ATOM 1291 C CA . PHE A 1 177 ? 2.079 2.594 0.066 1.00 81.12 177 PHE A CA 1
ATOM 1292 C C . PHE A 1 177 ? 3.166 1.879 0.856 1.00 81.12 177 PHE A C 1
ATOM 1294 O O . PHE A 1 177 ? 4.351 2.150 0.671 1.00 81.12 177 PHE A O 1
ATOM 1301 N N . LEU A 1 178 ? 2.773 0.972 1.749 1.00 80.50 178 LEU A N 1
ATOM 1302 C CA . LEU A 1 178 ? 3.674 0.377 2.724 1.00 80.50 178 LEU A CA 1
ATOM 1303 C C . LEU A 1 178 ? 4.701 -0.526 2.051 1.00 80.50 178 LEU A C 1
ATOM 1305 O O . LEU A 1 178 ? 5.880 -0.423 2.376 1.00 80.50 178 LEU A O 1
ATOM 1309 N N . ALA A 1 179 ? 4.283 -1.365 1.097 1.00 78.62 179 ALA A N 1
ATOM 1310 C CA . ALA A 1 179 ? 5.200 -2.248 0.376 1.00 78.62 179 ALA A CA 1
ATOM 1311 C C . ALA A 1 179 ? 6.285 -1.443 -0.352 1.00 78.62 179 ALA A C 1
ATOM 1313 O O . ALA A 1 179 ? 7.477 -1.728 -0.247 1.00 78.62 179 ALA A O 1
ATOM 1314 N N . SER A 1 180 ? 5.865 -0.377 -1.018 1.00 80.88 180 SER A N 1
ATOM 1315 C CA . SER A 1 180 ? 6.741 0.491 -1.784 1.00 80.88 180 SER A CA 1
ATOM 1316 C C . SER A 1 180 ? 7.653 1.365 -0.913 1.00 80.88 180 SER A C 1
ATOM 1318 O O . SER A 1 180 ? 8.830 1.513 -1.224 1.00 80.88 180 SER A O 1
ATOM 1320 N N . TRP A 1 181 ? 7.151 1.907 0.201 1.00 82.00 181 TRP A N 1
ATOM 1321 C CA . TRP A 1 181 ? 7.958 2.639 1.185 1.00 82.00 181 TRP A CA 1
ATOM 1322 C C . TRP A 1 181 ? 9.001 1.728 1.836 1.00 82.00 181 TRP A C 1
ATOM 1324 O O . TRP A 1 181 ? 10.176 2.082 1.926 1.00 82.00 181 TRP A O 1
ATOM 1334 N N . LEU 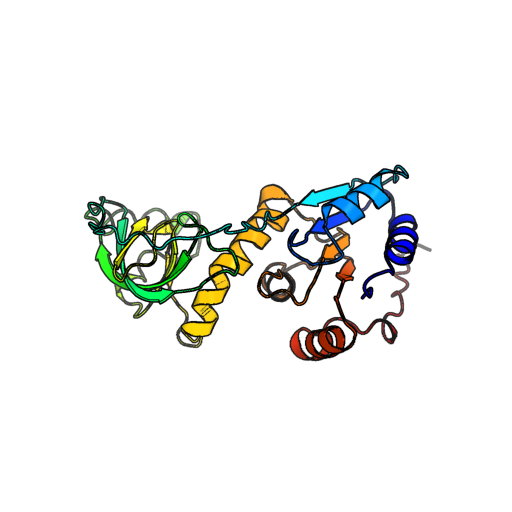A 1 182 ? 8.592 0.526 2.252 1.00 82.00 182 LEU A N 1
ATOM 1335 C CA . LEU A 1 182 ? 9.505 -0.464 2.814 1.00 82.00 182 LEU A CA 1
ATOM 1336 C C . LEU A 1 182 ? 10.561 -0.889 1.795 1.00 82.00 182 LEU A C 1
ATOM 1338 O O . LEU A 1 182 ? 11.726 -1.000 2.158 1.00 82.00 182 LEU A O 1
ATOM 1342 N N . GLY A 1 183 ? 10.162 -1.113 0.543 1.00 81.44 183 GLY A N 1
ATOM 1343 C CA . GLY A 1 183 ? 11.063 -1.472 -0.543 1.00 81.44 183 GLY A CA 1
ATOM 1344 C C . GLY A 1 183 ? 12.054 -0.358 -0.848 1.00 81.44 183 GLY A C 1
ATOM 1345 O O . GLY A 1 183 ? 13.245 -0.533 -0.638 1.00 81.44 183 GLY A O 1
ATOM 1346 N N . LEU A 1 184 ? 11.574 0.793 -1.311 1.00 83.12 184 LEU A N 1
ATOM 1347 C CA . LEU A 1 184 ? 12.424 1.850 -1.862 1.00 83.12 184 LEU A CA 1
ATOM 1348 C C . LEU A 1 184 ? 13.172 2.642 -0.787 1.00 83.12 184 LEU A C 1
ATOM 1350 O O . LEU A 1 184 ? 14.337 2.973 -0.977 1.00 83.12 184 LEU A O 1
ATOM 1354 N N . ILE A 1 185 ? 12.521 2.950 0.337 1.00 83.00 185 ILE A N 1
ATOM 1355 C CA . ILE A 1 185 ? 13.082 3.865 1.339 1.00 83.00 185 ILE A CA 1
ATOM 1356 C C . ILE A 1 185 ? 13.779 3.098 2.457 1.00 83.00 185 ILE A C 1
ATOM 1358 O O . ILE A 1 185 ? 14.943 3.358 2.728 1.00 83.00 185 ILE A O 1
ATOM 1362 N N . ILE A 1 186 ? 13.097 2.142 3.096 1.00 82.38 186 ILE A N 1
ATOM 1363 C CA . ILE A 1 186 ? 13.649 1.473 4.287 1.00 82.38 186 ILE A CA 1
ATOM 1364 C C . ILE A 1 186 ? 14.691 0.415 3.927 1.00 82.38 186 ILE A C 1
ATOM 1366 O O . ILE A 1 186 ? 15.746 0.363 4.543 1.00 82.38 186 ILE A O 1
ATOM 1370 N N . ARG A 1 187 ? 14.387 -0.464 2.969 1.00 81.94 187 ARG A N 1
ATOM 1371 C CA . ARG A 1 187 ? 15.318 -1.513 2.525 1.00 81.94 187 ARG A CA 1
ATOM 1372 C C . ARG A 1 187 ? 16.239 -1.020 1.426 1.00 81.94 187 ARG A C 1
ATOM 1374 O O . ARG A 1 187 ? 17.373 -1.476 1.331 1.00 81.94 187 ARG A O 1
ATOM 1381 N N . GLY A 1 188 ? 15.708 -0.154 0.572 1.00 80.56 188 GLY A N 1
ATOM 1382 C CA . GLY A 1 188 ? 16.420 0.337 -0.583 1.00 80.56 188 GLY A CA 1
ATOM 1383 C C . GLY A 1 188 ? 17.411 1.442 -0.231 1.00 80.56 188 GLY A C 1
ATOM 1384 O O . GLY A 1 188 ? 18.509 1.488 -0.775 1.00 80.56 188 GLY A O 1
ATOM 1385 N N . GLU A 1 189 ? 17.051 2.312 0.713 1.00 86.56 189 GLU A N 1
ATOM 1386 C CA . GLU A 1 189 ? 17.803 3.544 0.969 1.00 86.56 189 GLU A CA 1
ATOM 1387 C C . GLU A 1 189 ? 17.993 4.353 -0.330 1.00 86.56 189 GLU A C 1
ATOM 1389 O O . GLU A 1 189 ? 19.067 4.884 -0.598 1.00 86.56 189 GLU A O 1
ATOM 1394 N N . MET A 1 190 ? 16.955 4.397 -1.179 1.00 84.38 190 MET A N 1
ATOM 1395 C CA . MET A 1 190 ? 17.019 5.034 -2.495 1.00 84.38 190 MET A CA 1
ATOM 1396 C C . MET A 1 190 ? 17.442 6.504 -2.371 1.00 84.38 190 MET A C 1
ATOM 1398 O O . MET A 1 190 ? 16.729 7.324 -1.787 1.00 84.38 190 MET A O 1
ATOM 1402 N N . ASP A 1 191 ? 18.578 6.836 -2.982 1.00 85.38 191 ASP A N 1
ATOM 1403 C CA . ASP A 1 191 ? 19.096 8.200 -3.044 1.00 85.38 191 ASP A CA 1
ATOM 1404 C C . ASP A 1 191 ? 18.430 8.995 -4.188 1.00 85.38 191 ASP A C 1
ATOM 1406 O O . ASP A 1 191 ? 18.139 8.408 -5.237 1.00 85.38 191 ASP A O 1
ATOM 1410 N N . PRO A 1 192 ? 18.226 10.320 -4.064 1.00 84.19 192 PRO A N 1
ATOM 1411 C CA . PRO A 1 192 ? 17.670 11.146 -5.139 1.00 84.19 192 PRO A CA 1
ATOM 1412 C C . PRO A 1 192 ? 18.474 11.137 -6.443 1.00 84.19 192 PRO A C 1
ATOM 1414 O O . PRO A 1 192 ? 17.933 11.439 -7.500 1.00 84.19 192 PRO A O 1
ATOM 1417 N N . SER A 1 193 ? 19.762 10.793 -6.409 1.00 86.31 193 SER A N 1
ATOM 1418 C CA . SER A 1 193 ? 20.579 10.633 -7.616 1.00 86.31 193 SER A CA 1
ATOM 1419 C C . SER A 1 193 ? 20.334 9.311 -8.357 1.00 86.31 193 SER A C 1
ATOM 1421 O O . SER A 1 193 ? 20.783 9.169 -9.495 1.00 86.31 193 SER A O 1
ATOM 1423 N N . SER A 1 194 ? 19.591 8.371 -7.766 1.00 86.44 194 SER A N 1
ATOM 1424 C CA . SER A 1 194 ? 19.353 7.030 -8.317 1.00 86.44 194 SER A CA 1
ATOM 1425 C C . SER A 1 194 ? 18.488 7.042 -9.578 1.00 86.44 194 SER A C 1
ATOM 1427 O O . SER A 1 194 ? 17.624 7.905 -9.749 1.00 86.44 194 SER A O 1
ATOM 1429 N N . VAL A 1 195 ? 18.671 6.025 -10.425 1.00 86.62 195 VAL A N 1
ATOM 1430 C CA . VAL A 1 195 ? 17.752 5.709 -11.525 1.00 86.62 195 VAL A CA 1
ATOM 1431 C C . VAL A 1 195 ? 16.819 4.596 -11.058 1.00 86.62 195 VAL A C 1
ATOM 1433 O O . VAL A 1 195 ? 17.262 3.510 -10.680 1.00 86.62 195 VAL A O 1
ATOM 1436 N N . LEU A 1 196 ? 15.516 4.856 -11.097 1.00 86.00 196 LEU A N 1
ATOM 1437 C CA . LEU A 1 196 ? 14.498 3.898 -10.683 1.00 86.00 196 LEU A CA 1
ATOM 1438 C C . LEU A 1 196 ? 13.765 3.323 -11.892 1.00 86.00 196 LEU A C 1
ATOM 1440 O O . LEU A 1 196 ? 13.187 4.078 -12.666 1.00 86.00 196 LEU A O 1
ATOM 1444 N N . LEU A 1 197 ? 13.723 1.998 -12.015 1.00 85.69 197 LEU A N 1
ATOM 1445 C CA . LEU A 1 197 ? 12.880 1.270 -12.958 1.00 85.69 197 LEU A CA 1
ATOM 1446 C C . LEU A 1 197 ? 11.689 0.629 -12.233 1.00 85.69 197 LEU A C 1
ATOM 1448 O O . LEU A 1 197 ? 11.855 -0.266 -11.404 1.00 85.69 197 LEU A O 1
ATOM 1452 N N . ILE A 1 198 ? 10.476 1.050 -12.595 1.00 84.94 198 ILE A N 1
ATOM 1453 C CA . ILE A 1 198 ? 9.223 0.451 -12.123 1.00 84.94 198 ILE A CA 1
ATOM 1454 C C . ILE A 1 198 ? 8.646 -0.466 -13.198 1.00 84.94 198 ILE A C 1
ATOM 1456 O O . ILE A 1 198 ? 8.299 -0.021 -14.297 1.00 84.94 198 ILE A O 1
ATOM 1460 N N . HIS A 1 199 ? 8.471 -1.739 -12.868 1.00 82.56 199 HIS A N 1
ATOM 1461 C CA . HIS A 1 199 ? 7.753 -2.676 -13.715 1.00 82.56 199 HIS A CA 1
ATOM 1462 C C . HIS A 1 199 ? 6.246 -2.623 -13.508 1.00 82.56 199 HIS A C 1
ATOM 1464 O O . HIS A 1 199 ? 5.778 -2.444 -12.387 1.00 82.56 199 HIS A O 1
ATOM 1470 N N . ASP A 1 200 ? 5.509 -2.775 -14.613 1.00 82.25 200 ASP A N 1
ATOM 1471 C CA . ASP A 1 200 ? 4.048 -2.674 -14.676 1.00 82.25 200 ASP A CA 1
ATOM 1472 C C . ASP A 1 200 ? 3.513 -1.503 -13.842 1.00 82.25 200 ASP A C 1
ATOM 1474 O O . ASP A 1 200 ? 2.799 -1.658 -12.847 1.00 82.25 200 ASP A O 1
ATOM 1478 N N . VAL A 1 201 ? 3.848 -0.286 -14.281 1.00 81.38 201 VAL A N 1
ATOM 1479 C CA . VAL A 1 201 ? 3.495 0.955 -13.571 1.00 81.38 201 VAL A CA 1
ATOM 1480 C C . VAL A 1 201 ? 1.977 1.178 -13.431 1.00 81.38 201 VAL A C 1
ATOM 1482 O O . VAL A 1 201 ? 1.506 2.118 -12.800 1.00 81.38 201 VAL A O 1
ATOM 1485 N N . THR A 1 202 ? 1.192 0.320 -14.074 1.00 79.12 202 THR A N 1
ATOM 1486 C CA . THR A 1 202 ? -0.266 0.402 -14.167 1.00 79.12 202 THR A CA 1
ATOM 1487 C C . THR A 1 202 ? -0.977 -0.647 -13.340 1.00 79.12 202 THR A C 1
ATOM 1489 O O . THR A 1 202 ? -2.208 -0.683 -13.318 1.00 79.12 202 THR A O 1
ATOM 1492 N N . SER A 1 203 ? -0.208 -1.500 -12.668 1.00 76.75 203 SER A N 1
ATOM 1493 C CA . SER A 1 203 ? -0.724 -2.437 -11.691 1.00 76.75 203 SER A CA 1
ATOM 1494 C C . SER A 1 203 ? -1.382 -1.690 -10.531 1.00 76.75 203 SER A C 1
ATOM 1496 O O . SER A 1 203 ? -0.921 -0.625 -10.117 1.00 76.75 203 SER A O 1
ATOM 1498 N N . SER A 1 204 ? -2.431 -2.272 -9.952 1.00 67.50 204 SER A N 1
ATOM 1499 C CA . SER A 1 204 ? -3.087 -1.735 -8.753 1.00 67.50 204 SER A CA 1
ATOM 1500 C C . SER A 1 204 ? -2.146 -1.649 -7.546 1.00 67.50 204 SER A C 1
ATOM 1502 O O . SER A 1 204 ? -2.409 -0.874 -6.635 1.00 67.50 204 SER A O 1
ATOM 1504 N N . GLY A 1 205 ? -1.047 -2.413 -7.554 1.00 65.19 205 GLY A N 1
ATOM 1505 C CA . GLY A 1 205 ? 0.021 -2.367 -6.551 1.00 65.19 205 GLY A CA 1
ATOM 1506 C C . GLY A 1 205 ? 1.145 -1.371 -6.852 1.00 65.19 205 GLY A C 1
ATOM 1507 O O . GLY A 1 205 ? 2.162 -1.387 -6.163 1.00 65.19 205 GLY A O 1
ATOM 1508 N N . CYS A 1 206 ? 1.028 -0.547 -7.899 1.00 67.69 206 CYS A N 1
ATOM 1509 C CA . CYS A 1 206 ? 2.157 0.248 -8.363 1.00 67.69 206 CYS A CA 1
ATOM 1510 C C . CYS A 1 206 ? 2.521 1.418 -7.414 1.00 67.69 206 CYS A C 1
ATOM 1512 O O . CYS A 1 206 ? 1.657 2.240 -7.093 1.00 67.69 206 CYS A O 1
ATOM 1514 N N . PRO A 1 207 ? 3.818 1.595 -7.076 1.00 61.88 207 PRO A N 1
ATOM 1515 C CA . PRO A 1 207 ? 4.331 2.749 -6.335 1.00 61.88 207 PRO A CA 1
ATOM 1516 C C . PRO A 1 207 ? 4.216 4.108 -7.030 1.00 61.88 207 PRO A C 1
ATOM 1518 O O . PRO A 1 207 ? 4.677 5.098 -6.478 1.00 61.88 207 PRO A O 1
ATOM 1521 N N . TYR A 1 208 ? 3.720 4.234 -8.256 1.00 66.38 208 TYR A N 1
ATOM 1522 C CA . TYR A 1 208 ? 3.930 5.479 -9.003 1.00 66.38 208 TYR A CA 1
ATOM 1523 C C . TYR A 1 208 ? 3.339 6.742 -8.335 1.00 66.38 208 TYR A C 1
ATOM 1525 O O . TYR A 1 208 ? 4.061 7.734 -8.196 1.00 66.38 208 TYR A O 1
ATOM 1533 N N . PRO A 1 209 ? 2.086 6.736 -7.829 1.00 63.25 209 PRO A N 1
ATOM 1534 C CA . PRO A 1 209 ? 1.553 7.876 -7.075 1.00 63.25 209 PRO A CA 1
ATOM 1535 C C . PRO A 1 209 ? 2.358 8.150 -5.799 1.00 63.25 209 PRO A C 1
ATOM 1537 O O . PRO A 1 209 ? 2.425 9.283 -5.329 1.00 63.25 209 PRO A O 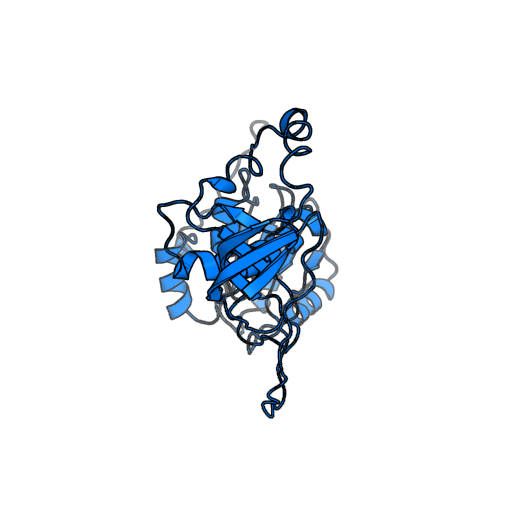1
ATOM 1540 N N . LEU A 1 210 ? 2.981 7.104 -5.251 1.00 64.81 210 LEU A N 1
ATOM 1541 C CA . LEU A 1 210 ? 3.839 7.171 -4.084 1.00 64.81 210 LEU A CA 1
ATOM 1542 C C . LEU A 1 210 ? 5.107 7.961 -4.356 1.00 64.81 210 LEU A C 1
ATOM 1544 O O . LEU A 1 210 ? 5.482 8.783 -3.535 1.00 64.81 210 LEU A O 1
ATOM 1548 N N . LEU A 1 211 ? 5.769 7.714 -5.485 1.00 63.97 211 LEU A N 1
ATOM 1549 C CA . LEU A 1 211 ? 7.027 8.381 -5.792 1.00 63.97 211 LEU A CA 1
ATOM 1550 C C . LEU A 1 211 ? 6.850 9.888 -5.875 1.00 63.97 211 LEU A C 1
ATOM 1552 O O . LEU A 1 211 ? 7.651 10.639 -5.335 1.00 63.97 211 LEU A O 1
ATOM 1556 N N . LEU A 1 212 ? 5.743 10.315 -6.477 1.00 64.69 212 LEU A N 1
ATOM 1557 C CA . LEU A 1 212 ? 5.383 11.724 -6.549 1.00 64.69 212 LEU A CA 1
ATOM 1558 C C . LEU A 1 212 ? 5.072 12.331 -5.171 1.00 64.69 212 LEU A C 1
ATOM 1560 O O . LEU A 1 212 ? 5.271 13.526 -4.986 1.00 64.69 212 LEU A O 1
ATOM 1564 N N . MET A 1 213 ? 4.579 11.535 -4.216 1.00 63.53 213 MET A N 1
ATOM 1565 C CA . MET A 1 213 ? 4.168 12.016 -2.890 1.00 63.53 213 MET A CA 1
ATOM 1566 C C . MET A 1 213 ? 5.246 11.898 -1.808 1.00 63.53 213 MET A C 1
ATOM 1568 O O . MET A 1 213 ? 5.258 12.691 -0.870 1.00 63.53 213 MET A O 1
ATOM 1572 N N . ILE A 1 214 ? 6.110 10.889 -1.887 1.00 60.91 214 ILE A N 1
ATOM 1573 C CA . ILE A 1 214 ? 7.024 10.521 -0.806 1.00 60.91 214 ILE A CA 1
ATOM 1574 C C . ILE A 1 214 ? 8.348 11.252 -0.908 1.00 60.91 214 ILE A C 1
ATOM 1576 O O . ILE A 1 214 ? 8.909 11.675 0.105 1.00 60.91 214 ILE A O 1
ATOM 1580 N N . THR A 1 215 ? 8.882 11.377 -2.113 1.00 58.72 215 THR A N 1
ATOM 1581 C CA . THR A 1 215 ? 10.199 11.957 -2.257 1.00 58.72 215 THR A CA 1
ATOM 1582 C C . THR A 1 215 ? 10.042 13.457 -2.448 1.00 58.72 215 THR A C 1
ATOM 1584 O O . THR A 1 215 ? 9.720 13.915 -3.539 1.00 58.72 215 THR A O 1
ATOM 1587 N N . ASN A 1 216 ? 10.360 14.239 -1.412 1.00 60.94 216 ASN A N 1
ATOM 1588 C CA . ASN A 1 216 ? 10.711 15.656 -1.598 1.00 60.94 216 ASN A CA 1
ATOM 1589 C C . ASN A 1 216 ? 11.882 15.827 -2.595 1.00 60.94 216 ASN A C 1
ATOM 1591 O O . ASN A 1 216 ? 12.129 16.930 -3.074 1.00 60.94 216 ASN A O 1
ATOM 1595 N N . SER A 1 217 ? 12.576 14.727 -2.908 1.00 68.06 217 SER A N 1
ATOM 1596 C CA . SER A 1 217 ? 13.687 14.630 -3.844 1.00 68.06 217 SER A CA 1
ATOM 1597 C C . SER A 1 217 ? 13.478 13.422 -4.776 1.00 68.06 217 SER A C 1
ATOM 1599 O O . SER A 1 217 ? 13.931 12.326 -4.438 1.00 68.06 217 SER A O 1
ATOM 1601 N N . PRO A 1 218 ? 12.741 13.570 -5.894 1.00 74.06 218 PRO A N 1
ATOM 1602 C CA . PRO A 1 218 ? 12.509 12.478 -6.842 1.00 74.06 218 PRO A CA 1
ATOM 1603 C C . PRO A 1 218 ? 13.827 11.887 -7.362 1.00 74.06 218 PRO A C 1
ATOM 1605 O O . PRO A 1 218 ? 14.836 12.597 -7.367 1.00 74.06 218 PRO A O 1
ATOM 1608 N N . PRO A 1 219 ? 13.829 10.614 -7.808 1.00 80.19 219 PRO A N 1
ATOM 1609 C CA . PRO A 1 219 ? 15.003 10.022 -8.436 1.00 80.19 219 PRO A CA 1
ATOM 1610 C C . PRO A 1 219 ? 15.433 10.862 -9.641 1.00 80.19 219 PRO A C 1
ATOM 1612 O O . PRO A 1 219 ? 14.603 11.493 -10.307 1.00 80.19 219 PRO A O 1
ATOM 1615 N N . SER A 1 220 ? 16.726 10.825 -9.954 1.00 83.44 220 SER A N 1
ATOM 1616 C CA . SER A 1 220 ? 17.308 11.570 -11.072 1.00 83.44 220 SER A CA 1
ATOM 1617 C C . SER A 1 220 ? 16.682 11.151 -12.399 1.00 83.44 220 SER A C 1
ATOM 1619 O O . SER A 1 220 ? 16.502 11.973 -13.302 1.00 83.44 220 SER A O 1
ATOM 1621 N N . GLN A 1 221 ? 16.293 9.878 -12.492 1.00 84.69 221 GLN A N 1
ATOM 1622 C CA . GLN A 1 221 ? 15.603 9.321 -13.637 1.00 84.69 221 GLN A CA 1
ATOM 1623 C C . GLN A 1 221 ? 14.604 8.246 -13.208 1.00 84.69 221 GLN A C 1
ATOM 1625 O O . GLN A 1 221 ? 14.914 7.355 -12.420 1.00 84.69 221 GLN A O 1
ATOM 1630 N N . LEU A 1 222 ? 13.403 8.317 -13.781 1.00 84.12 222 LEU A N 1
ATOM 1631 C CA . LEU A 1 222 ? 12.349 7.331 -13.597 1.00 84.12 222 LEU A CA 1
ATOM 1632 C C . LEU A 1 222 ? 12.068 6.627 -14.924 1.00 84.12 222 LEU A C 1
ATOM 1634 O O . LEU A 1 222 ? 11.649 7.248 -15.901 1.00 84.12 222 LEU A O 1
ATOM 1638 N N . LEU A 1 223 ? 12.298 5.322 -14.944 1.00 86.06 223 LEU A N 1
ATOM 1639 C CA . LEU A 1 223 ? 11.955 4.415 -16.023 1.00 86.06 223 LEU A CA 1
ATOM 1640 C C . LEU A 1 223 ? 10.741 3.589 -15.599 1.00 86.06 223 LEU A C 1
ATOM 1642 O O . LEU A 1 223 ? 10.585 3.223 -14.436 1.00 86.06 223 LEU A O 1
ATOM 1646 N N . ALA A 1 224 ? 9.865 3.293 -16.551 1.00 84.69 224 ALA A N 1
ATOM 1647 C CA . ALA A 1 224 ? 8.658 2.526 -16.286 1.00 84.69 224 ALA A CA 1
ATOM 1648 C C . ALA A 1 224 ? 8.334 1.593 -17.454 1.00 84.69 224 ALA A C 1
ATOM 1650 O O . ALA A 1 224 ? 8.456 1.994 -18.618 1.00 84.69 224 ALA A O 1
ATOM 1651 N N . THR A 1 225 ? 7.879 0.379 -17.154 1.00 83.75 225 THR A N 1
ATOM 1652 C CA . THR A 1 225 ? 7.283 -0.523 -18.152 1.00 83.75 225 THR A CA 1
ATOM 1653 C C . THR A 1 225 ? 5.764 -0.512 -18.031 1.00 83.75 225 THR A C 1
ATOM 1655 O O . THR A 1 225 ? 5.205 -0.319 -16.945 1.00 83.75 225 THR A O 1
ATOM 1658 N N . VAL A 1 226 ? 5.090 -0.652 -19.171 1.00 84.88 226 VAL A N 1
ATOM 1659 C CA . VAL A 1 226 ? 3.630 -0.653 -19.258 1.00 84.88 226 VAL A CA 1
ATOM 1660 C C . VAL A 1 226 ? 3.211 -1.808 -20.160 1.00 84.88 226 VAL A C 1
ATOM 1662 O O . VAL A 1 226 ? 3.743 -1.918 -21.259 1.00 84.88 226 VAL A O 1
ATOM 1665 N N . PRO A 1 227 ? 2.240 -2.647 -19.765 1.00 80.44 227 PRO A N 1
ATOM 1666 C CA . PRO A 1 227 ? 1.903 -3.838 -20.542 1.00 80.44 227 PRO A CA 1
ATOM 1667 C C . PRO A 1 227 ? 1.154 -3.527 -21.849 1.00 80.44 227 PRO A C 1
ATOM 1669 O O . PRO A 1 227 ? 0.946 -4.421 -22.656 1.00 80.44 227 PRO A O 1
ATOM 1672 N N . SER A 1 228 ? 0.694 -2.288 -22.065 1.00 82.50 228 SER A N 1
ATOM 1673 C CA . SER A 1 228 ? 0.079 -1.874 -23.335 1.00 82.50 228 SER A CA 1
ATOM 1674 C C . SER A 1 228 ? 0.116 -0.360 -23.542 1.00 82.50 228 SER A C 1
ATOM 1676 O O . SER A 1 228 ? 0.074 0.419 -22.585 1.00 82.50 228 SER A O 1
ATOM 1678 N N . SER A 1 229 ? 0.086 0.061 -24.804 1.00 78.81 229 SER A N 1
ATOM 1679 C CA . SER A 1 229 ? -0.047 1.464 -25.215 1.00 78.81 229 SER A CA 1
ATOM 1680 C C . SER A 1 229 ? -1.331 2.129 -24.692 1.00 78.81 229 SER A C 1
ATOM 1682 O O . SER A 1 229 ? -1.316 3.296 -24.296 1.00 78.81 229 SER A O 1
ATOM 1684 N N . PHE A 1 230 ? -2.435 1.379 -24.584 1.00 81.69 230 PHE A N 1
ATOM 1685 C CA . PHE A 1 230 ? -3.666 1.872 -23.961 1.00 81.69 230 PHE A CA 1
ATOM 1686 C C . PHE A 1 230 ? -3.433 2.251 -22.495 1.00 81.69 230 PHE A C 1
ATOM 1688 O O . PHE A 1 230 ? -3.721 3.380 -22.092 1.00 81.69 230 PHE A O 1
ATOM 1695 N N . LYS A 1 231 ? -2.840 1.353 -21.698 1.00 79.38 231 LYS A N 1
ATOM 1696 C CA . LYS A 1 231 ? -2.519 1.653 -20.296 1.00 79.38 231 LYS A CA 1
ATOM 1697 C C . LYS A 1 231 ? -1.478 2.771 -20.168 1.00 79.38 231 LYS A C 1
ATOM 1699 O O . LYS A 1 231 ? -1.526 3.530 -19.204 1.00 79.38 231 LYS A O 1
ATOM 1704 N N . LEU A 1 232 ? -0.585 2.924 -21.147 1.00 77.62 232 LEU A N 1
ATOM 1705 C CA . LEU A 1 232 ? 0.378 4.026 -21.183 1.00 77.62 232 LEU A CA 1
ATOM 1706 C C . LEU A 1 232 ? -0.338 5.373 -21.310 1.00 77.62 232 LEU A C 1
ATOM 1708 O O . LEU A 1 232 ? -0.024 6.294 -20.559 1.00 77.62 232 LEU A O 1
ATOM 1712 N N . SER A 1 233 ? -1.329 5.470 -22.202 1.00 76.44 233 SER A N 1
ATOM 1713 C CA . SER A 1 233 ? -2.118 6.695 -22.367 1.00 76.44 233 SER A CA 1
ATOM 1714 C C . SER A 1 233 ? -2.816 7.101 -21.065 1.00 76.44 233 SER A C 1
ATOM 1716 O O . SER A 1 233 ? -2.701 8.247 -20.632 1.00 76.44 233 SER A O 1
ATOM 1718 N N . VAL A 1 234 ? -3.426 6.136 -20.366 1.00 77.69 234 VAL A N 1
ATOM 1719 C CA . VAL A 1 234 ? -4.074 6.359 -19.065 1.00 77.69 234 VAL A CA 1
ATOM 1720 C C . VAL A 1 234 ? -3.070 6.854 -18.022 1.00 77.69 234 VAL A C 1
ATOM 1722 O O . VAL A 1 234 ? -3.376 7.780 -17.270 1.00 77.69 234 VAL A O 1
ATOM 1725 N N . SER A 1 235 ? -1.867 6.279 -17.985 1.00 72.88 235 SER A N 1
ATOM 1726 C CA . SER A 1 235 ? -0.833 6.651 -17.015 1.00 72.88 235 SER A CA 1
ATOM 1727 C C . SER A 1 235 ? -0.247 8.033 -17.249 1.00 72.88 235 SER A C 1
ATOM 1729 O O . SER A 1 235 ? -0.048 8.778 -16.291 1.00 72.88 235 SER A O 1
ATOM 1731 N N . ILE A 1 236 ? -0.001 8.401 -18.508 1.00 73.50 236 ILE A N 1
ATOM 1732 C CA . ILE A 1 236 ? 0.468 9.745 -18.868 1.00 73.50 236 ILE A CA 1
ATOM 1733 C C . ILE A 1 236 ? -0.562 10.783 -18.414 1.00 73.50 236 ILE A C 1
ATOM 1735 O O . ILE A 1 236 ? -0.200 11.759 -17.760 1.00 73.50 236 ILE A O 1
ATOM 1739 N N . THR A 1 237 ? -1.849 10.545 -18.688 1.00 74.12 237 THR A N 1
ATOM 1740 C CA . THR A 1 237 ? -2.926 11.471 -18.316 1.00 74.12 237 THR A CA 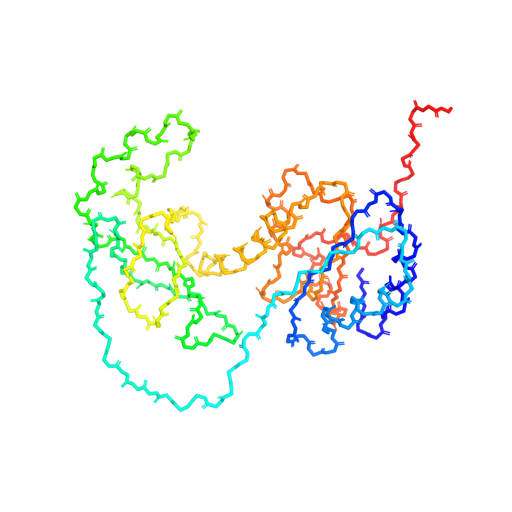1
ATOM 1741 C C . THR A 1 237 ? -3.144 11.555 -16.806 1.00 74.12 237 THR A C 1
ATOM 1743 O O . THR A 1 237 ? -3.375 12.643 -16.288 1.00 74.12 237 THR A O 1
ATOM 1746 N N . ARG A 1 238 ? -3.093 10.429 -16.083 1.00 71.94 238 ARG A N 1
ATOM 1747 C CA . ARG A 1 238 ? -3.404 10.404 -14.643 1.00 71.94 238 ARG A CA 1
ATOM 1748 C C . ARG A 1 238 ? -2.235 10.776 -13.748 1.00 71.94 238 ARG A C 1
ATOM 1750 O O . ARG A 1 238 ? -2.459 11.330 -12.676 1.00 71.94 238 ARG A O 1
ATOM 1757 N N . TYR A 1 239 ? -1.016 10.446 -14.156 1.00 67.31 239 TYR A N 1
ATOM 1758 C CA . TYR A 1 239 ? 0.145 10.522 -13.277 1.00 67.31 239 TYR A CA 1
ATOM 1759 C C . TYR A 1 239 ? 1.264 11.410 -13.818 1.00 67.31 239 TYR A C 1
ATOM 1761 O O . TYR A 1 239 ? 2.358 11.415 -13.261 1.00 67.31 239 TYR A O 1
ATOM 1769 N N . TYR A 1 240 ? 1.011 12.167 -14.890 1.00 64.88 240 TYR A N 1
ATOM 1770 C CA . TYR A 1 240 ? 2.012 13.036 -15.511 1.00 64.88 240 TYR A CA 1
ATOM 1771 C C . TYR A 1 240 ? 3.319 12.289 -15.823 1.00 64.88 240 TYR A C 1
ATOM 1773 O O . TYR A 1 240 ? 4.412 12.835 -15.671 1.00 64.88 240 TYR A O 1
ATOM 1781 N N . VAL A 1 241 ? 3.219 11.022 -16.247 1.00 62.25 241 VAL A N 1
ATOM 1782 C CA . VAL A 1 241 ? 4.382 10.289 -16.762 1.00 62.25 241 VAL A CA 1
ATOM 1783 C C . VAL A 1 241 ? 4.883 11.054 -17.990 1.00 62.25 241 VAL A C 1
ATOM 1785 O O . VAL A 1 241 ? 4.096 11.249 -18.920 1.00 62.25 241 VAL A O 1
ATOM 1788 N N . PRO A 1 242 ? 6.148 11.515 -18.027 1.00 56.78 242 PRO A N 1
ATOM 1789 C CA . PRO A 1 242 ? 6.666 12.237 -19.181 1.00 56.78 242 PRO A CA 1
ATOM 1790 C C . PRO A 1 242 ? 6.503 11.387 -20.443 1.00 56.78 242 PRO A C 1
ATOM 1792 O O . PRO A 1 242 ? 6.915 10.224 -20.467 1.00 56.78 242 PRO A O 1
ATOM 1795 N N . SER A 1 243 ? 5.898 11.952 -21.492 1.00 50.12 243 SER A N 1
ATOM 1796 C CA . SER A 1 243 ? 5.772 11.244 -22.767 1.00 50.12 243 SER A CA 1
ATOM 1797 C C . SER A 1 243 ? 7.172 10.908 -23.303 1.00 50.12 243 SER A C 1
ATOM 1799 O O . SER A 1 243 ? 8.045 11.789 -23.281 1.00 50.12 243 SER A O 1
ATOM 1801 N N . PRO A 1 244 ? 7.399 9.690 -23.837 1.00 53.72 244 PRO A N 1
ATOM 1802 C CA . PRO A 1 244 ? 8.685 9.308 -24.422 1.00 53.72 244 PRO A CA 1
ATOM 1803 C C . PRO A 1 244 ? 9.145 10.264 -25.537 1.00 53.72 244 PRO A C 1
ATOM 1805 O O . PRO A 1 244 ? 10.342 10.469 -25.701 1.00 53.72 244 PRO A O 1
ATOM 1808 N N . THR A 1 245 ? 8.222 10.926 -26.246 1.00 45.06 245 THR A N 1
ATOM 1809 C CA . THR A 1 245 ? 8.542 11.898 -27.311 1.00 45.06 245 THR A CA 1
ATOM 1810 C C . THR A 1 245 ? 8.905 13.296 -26.807 1.00 45.06 245 THR A C 1
ATOM 1812 O O . THR A 1 245 ? 9.486 14.088 -27.545 1.00 45.06 245 THR A O 1
ATOM 1815 N N . THR A 1 246 ? 8.587 13.620 -25.552 1.00 42.66 246 THR A N 1
ATOM 1816 C CA . THR A 1 246 ? 8.915 14.919 -24.934 1.00 42.66 246 THR A CA 1
ATOM 1817 C C . THR A 1 246 ? 10.205 14.895 -24.125 1.00 42.66 246 THR A C 1
ATOM 1819 O O . THR A 1 246 ? 10.634 15.930 -23.612 1.00 42.66 246 THR A O 1
ATOM 1822 N N . TRP A 1 247 ? 10.857 13.735 -24.023 1.00 40.34 247 TRP A N 1
ATOM 1823 C CA . TRP A 1 247 ? 12.135 13.632 -23.342 1.00 40.34 247 TRP A CA 1
ATOM 1824 C C . TRP A 1 247 ? 13.249 14.174 -24.242 1.00 40.34 247 TRP A C 1
ATOM 1826 O O . TRP A 1 247 ? 13.832 13.468 -25.060 1.00 40.34 247 TRP A O 1
ATOM 1836 N N . LYS A 1 248 ? 13.544 15.468 -24.096 1.00 38.75 248 LYS A N 1
ATOM 1837 C CA . LYS A 1 248 ? 14.854 15.999 -24.469 1.00 38.75 248 LYS A CA 1
ATOM 1838 C C . LYS A 1 248 ? 15.759 15.816 -23.253 1.00 38.75 248 LYS A C 1
ATOM 1840 O O . LYS A 1 248 ? 15.408 16.366 -22.204 1.00 38.75 248 LYS A O 1
ATOM 1845 N N . PRO A 1 249 ? 16.891 15.095 -23.348 1.00 37.47 249 PRO A N 1
ATOM 1846 C CA . PRO A 1 249 ? 17.878 15.128 -22.282 1.00 37.47 249 PRO A CA 1
ATOM 1847 C C . PRO A 1 249 ? 18.206 16.598 -22.030 1.00 37.47 249 PRO A C 1
ATOM 1849 O O . PRO A 1 249 ? 18.656 17.312 -22.931 1.00 37.47 249 PRO A O 1
ATOM 1852 N N . LYS A 1 250 ? 17.912 17.097 -20.826 1.00 34.62 250 LYS A N 1
ATOM 1853 C CA . LYS A 1 250 ? 18.475 18.374 -20.407 1.00 34.62 250 LYS A CA 1
ATOM 1854 C C . LYS A 1 250 ? 19.976 18.136 -20.360 1.00 34.62 250 LYS A C 1
ATOM 1856 O O . LYS A 1 250 ? 20.462 17.448 -19.469 1.00 34.62 250 LYS A O 1
ATOM 1861 N N . ASN A 1 251 ? 20.693 18.673 -21.342 1.00 29.64 251 ASN A N 1
ATOM 1862 C CA . ASN A 1 251 ? 22.136 18.820 -21.266 1.00 29.64 251 ASN A CA 1
ATOM 1863 C C . ASN A 1 251 ? 22.419 19.737 -20.075 1.00 29.64 251 ASN A C 1
ATOM 1865 O O . ASN A 1 251 ? 22.431 20.960 -20.208 1.00 29.64 251 ASN A O 1
ATOM 1869 N N . TYR A 1 252 ? 22.597 19.154 -18.895 1.00 29.67 252 TYR A N 1
ATOM 1870 C CA . TYR A 1 252 ? 23.214 19.843 -17.780 1.00 29.67 252 TYR A CA 1
ATOM 1871 C C . TYR A 1 252 ? 24.680 20.048 -18.170 1.00 29.67 252 TYR A C 1
ATOM 1873 O O . TYR A 1 252 ? 25.518 19.176 -17.959 1.00 29.67 252 TYR A O 1
ATOM 1881 N N . ARG A 1 253 ? 24.997 21.194 -18.792 1.00 28.14 253 ARG A N 1
ATOM 1882 C CA . ARG A 1 253 ? 26.370 21.701 -18.736 1.00 28.14 253 ARG A CA 1
ATOM 1883 C C . ARG A 1 253 ? 26.639 22.001 -17.270 1.00 28.14 253 ARG A C 1
ATOM 1885 O O . ARG A 1 253 ? 26.005 22.883 -16.692 1.00 28.14 253 ARG A O 1
ATOM 1892 N N . LEU A 1 254 ? 27.548 21.237 -16.676 1.00 28.17 254 LEU A N 1
ATOM 1893 C CA . LEU A 1 254 ? 28.170 21.619 -15.418 1.00 28.17 254 LEU A CA 1
ATOM 1894 C C . LEU A 1 254 ? 28.776 23.018 -15.608 1.00 28.17 254 LEU A C 1
ATOM 1896 O O . LEU A 1 254 ? 29.389 23.261 -16.650 1.00 28.17 254 LEU A O 1
ATOM 1900 N N . PRO A 1 255 ? 28.609 23.945 -14.653 1.00 29.50 255 PRO A N 1
ATOM 1901 C CA . PRO A 1 255 ? 29.142 25.291 -14.769 1.00 29.50 255 PRO A CA 1
ATOM 1902 C C . PRO A 1 255 ? 30.635 25.293 -14.423 1.00 29.50 255 PRO A C 1
ATOM 1904 O O . PRO A 1 255 ? 31.029 25.993 -13.510 1.00 29.50 255 PRO A O 1
ATOM 1907 N N . TRP A 1 256 ? 31.446 24.483 -15.108 1.00 39.00 256 TRP A N 1
ATOM 1908 C CA . TRP A 1 256 ? 32.908 24.580 -15.135 1.00 39.00 256 TRP A CA 1
ATOM 1909 C C . TRP A 1 256 ? 33.389 24.016 -16.474 1.00 39.00 256 TRP A C 1
ATOM 1911 O O . TRP A 1 256 ? 33.430 22.801 -16.678 1.00 39.00 256 TRP A O 1
ATOM 1921 N N . GLY A 1 257 ? 33.667 24.943 -17.388 1.00 39.69 257 GLY A N 1
ATOM 1922 C CA . GLY A 1 257 ? 34.026 24.751 -18.789 1.00 39.69 257 GLY A CA 1
ATOM 1923 C C . GLY A 1 257 ? 33.734 26.029 -19.553 1.00 39.69 257 GLY A C 1
ATOM 1924 O O . GLY A 1 257 ? 32.629 26.105 -20.136 1.00 39.69 257 GLY A O 1
#

Foldseek 3Di:
DDAFPVLVVVLVVLQPDDLVAEEEQEEECPPVRDGSVVSVVVNPVPPHSHHYDYDYDYQAADPDDPDDDDDDDADDAAQQKFKWQFDDWDDDDNQDQQRKIKTKGATPDHHNNLPPPLVPVCPPDVDRWSVCSVPAGMKIFIDRHGDDRIHMDGPVRIGGDDPPDDRVRRRLCCQLQVSCCCRCVVVNVPDLQHEYEYEQCQDSSHCLVVQVVPDPRHHPHYHYYHHDPVSVVVCCVPRVPPDPVNDDPPPPPDPPD